Protein AF-0000000083254120 (afdb_homodimer)

Nearest PDB structures (foldseek):
  1g3j-assembly1_A  TM=3.833E-01  e=8.758E+00  Homo sapiens

InterPro domains:
  IPR032808 DoxX family [PF13564] (18-115)

Secondary structure (DSSP, 8-state):
--------HHHHHHHHHHHHHHHHHHHHHHHHHHH--HHHHHHHHHTT--TTHHHHHHHHHHHHHHHHHSGGGHHHHHHHHHHHHHHHHHHHHHTT--IIIIITHHHHHHHHHHHHHHHH-HHHHHHHS--/--------HHHHHHHHHHHHHHHHHHHHHHHHHHH--HHHHHHHHHTT--TTHHHHHHHHHHHHHHHHHSGGGHHHHHHHHHHHHHHHHHHHHHTT--IIIIITHHHHHHHHHHHHHHHH-HHHHHHHS--

pLDDT: mean 92.13, std 13.5, range [30.34, 98.88]

Sequence (262 aa):
MMADKRMSKGRRWTSYLLSGIVIIFMLFDGIAKLFKPESVVESTVSLGFEEHHLLVIAILGLVATLLYAFPRTAILGAILLTGYYGGVIATHVRLDNPLFSHTLFSVYLSLFVWGGLWLRDARIKRLFAAKMMADKRMSKGRRWTSYLLSGIVIIFMLFDGIAKLFKPESVVESTVSLGFEEHHLLVIAILGLVATLLYAFPRTAILGAILLTGYYGGVIATHVRLDNPLFSHTLFSVYLSLFVWGGLWLRDARIKRLFAAK

Structure (mmCIF, N/CA/C/O backbone):
data_AF-0000000083254120-model_v1
#
loop_
_entity.id
_entity.type
_entity.pdbx_description
1 polymer 'DoxX-like protein'
#
loop_
_atom_site.group_PDB
_atom_site.id
_atom_site.type_symbol
_atom_site.label_atom_id
_atom_site.label_alt_id
_atom_site.label_comp_id
_atom_site.label_asym_id
_atom_site.label_entity_id
_atom_site.label_seq_id
_atom_site.pdbx_PDB_ins_code
_atom_site.Cartn_x
_atom_site.Cartn_y
_atom_site.Cartn_z
_atom_site.occupancy
_atom_site.B_iso_or_equiv
_atom_site.auth_seq_id
_atom_site.auth_comp_id
_atom_site.auth_asym_id
_atom_site.auth_atom_id
_atom_site.pdbx_PDB_model_num
ATOM 1 N N . MET A 1 1 ? -16.969 36.062 15.742 1 30.34 1 MET A N 1
ATOM 2 C CA . MET A 1 1 ? -17.531 34.719 15.727 1 30.34 1 MET A CA 1
ATOM 3 C C . MET A 1 1 ? -16.844 33.844 14.68 1 30.34 1 MET A C 1
ATOM 5 O O . MET A 1 1 ? -17.031 34.062 13.477 1 30.34 1 MET A O 1
ATOM 9 N N . MET A 1 2 ? -15.523 33.656 14.672 1 32.97 2 MET A N 1
ATOM 10 C CA . MET A 1 2 ? -14.773 32.875 13.695 1 32.97 2 MET A CA 1
ATOM 11 C C . MET A 1 2 ? -15.523 31.609 13.336 1 32.97 2 MET A C 1
ATOM 13 O O . MET A 1 2 ? -15.789 30.781 14.203 1 32.97 2 MET A O 1
ATOM 17 N N . ALA A 1 3 ? -16.578 31.641 12.602 1 40 3 ALA A N 1
ATOM 18 C CA . ALA A 1 3 ? -17.562 30.625 12.266 1 40 3 ALA A CA 1
ATOM 19 C C . ALA A 1 3 ? -16.906 29.266 12.062 1 40 3 ALA A C 1
ATOM 21 O O . ALA A 1 3 ? -15.953 29.141 11.297 1 40 3 ALA A O 1
ATOM 22 N N . ASP A 1 4 ? -16.516 28.438 13.039 1 49.19 4 ASP A N 1
ATOM 23 C CA . ASP A 1 4 ? -16.062 27.062 13.07 1 49.19 4 ASP A CA 1
ATOM 24 C C . ASP A 1 4 ? -16.609 26.266 11.883 1 49.19 4 ASP A C 1
ATOM 26 O O . ASP A 1 4 ? -17.828 26.047 11.789 1 49.19 4 ASP A O 1
ATOM 30 N N . LYS A 1 5 ? -16.375 26.703 10.68 1 54.47 5 LYS A N 1
ATOM 31 C CA . LYS A 1 5 ? -16.969 26.281 9.406 1 54.47 5 LYS A CA 1
ATOM 32 C C . LYS A 1 5 ? -17.141 24.766 9.352 1 54.47 5 LYS A C 1
ATOM 34 O O . LYS A 1 5 ? -16.172 24.031 9.18 1 54.47 5 LYS A O 1
ATOM 39 N N . ARG A 1 6 ? -18.062 24.203 10.18 1 69.25 6 ARG A N 1
ATOM 40 C CA . ARG A 1 6 ? -18.578 22.844 10.352 1 69.25 6 ARG A CA 1
ATOM 41 C C . ARG A 1 6 ? -18.781 22.156 9.008 1 69.25 6 ARG A C 1
ATOM 43 O O . ARG A 1 6 ? -19.172 22.797 8.031 1 69.25 6 ARG A O 1
ATOM 50 N N . MET A 1 7 ? -18.094 21.094 8.875 1 77.38 7 MET A N 1
ATOM 51 C CA . MET A 1 7 ? -18.281 20.25 7.699 1 77.38 7 MET A CA 1
ATOM 52 C C . MET A 1 7 ? -19.766 20.203 7.316 1 77.38 7 MET A C 1
ATOM 54 O O . MET A 1 7 ? -20.625 20.047 8.18 1 77.38 7 MET A O 1
ATOM 58 N N . SER A 1 8 ? -20.141 20.625 6.066 1 85.88 8 SER A N 1
ATOM 59 C CA . SER A 1 8 ? -21.516 20.562 5.586 1 85.88 8 SER A CA 1
ATOM 60 C C . SER A 1 8 ? -22.094 19.156 5.766 1 85.88 8 SER A C 1
ATOM 62 O O . SER A 1 8 ? -21.359 18.188 5.863 1 85.88 8 SER A O 1
ATOM 64 N N . LYS A 1 9 ? -23.375 19.109 5.918 1 87.69 9 LYS A N 1
ATOM 65 C CA . LYS A 1 9 ? -24.078 17.844 6.078 1 87.69 9 LYS A CA 1
ATOM 66 C C . LYS A 1 9 ? -23.766 16.906 4.922 1 87.69 9 LYS A C 1
ATOM 68 O O . LYS A 1 9 ? -23.578 15.703 5.129 1 87.69 9 LYS A O 1
ATOM 73 N N . GLY A 1 10 ? -23.859 17.375 3.713 1 89.56 10 GLY A N 1
ATOM 74 C CA . GLY A 1 10 ? -23.547 16.562 2.541 1 89.56 10 GLY A CA 1
ATOM 75 C C . GLY A 1 10 ? -22.141 15.984 2.574 1 89.56 10 GLY A C 1
ATOM 76 O O . GLY A 1 10 ? -21.953 14.805 2.256 1 89.56 10 GLY A O 1
ATOM 77 N N . ARG A 1 11 ? -21.266 16.781 2.916 1 89.69 11 ARG A N 1
ATOM 78 C CA . ARG A 1 11 ? -19.875 16.328 3.01 1 89.69 11 ARG A CA 1
ATOM 79 C C . ARG A 1 11 ? -19.719 15.273 4.094 1 89.69 11 ARG A C 1
ATOM 81 O O . ARG A 1 11 ? -19 14.289 3.902 1 89.69 11 ARG A O 1
ATOM 88 N N . ARG A 1 12 ? -20.297 15.508 5.18 1 90.06 12 ARG A N 1
ATOM 89 C CA . ARG A 1 12 ? -20.234 14.555 6.277 1 90.06 12 ARG A CA 1
ATOM 90 C C . ARG A 1 12 ? -20.828 13.211 5.867 1 90.06 12 ARG A C 1
ATOM 92 O O . ARG A 1 12 ? -20.219 12.156 6.102 1 90.06 12 ARG A O 1
ATOM 99 N N . TRP A 1 13 ? -21.969 13.266 5.254 1 92.25 13 TRP A N 1
ATOM 100 C CA . TRP A 1 13 ? -22.641 12.047 4.809 1 92.25 13 TRP A CA 1
ATOM 101 C C . TRP A 1 13 ? -21.797 11.312 3.766 1 92.25 13 TRP A C 1
ATOM 103 O O . TRP A 1 13 ? -21.688 10.086 3.789 1 92.25 13 TRP A O 1
ATOM 113 N N . THR A 1 14 ? -21.25 12.031 2.879 1 92.88 14 THR A N 1
ATOM 114 C CA . THR A 1 14 ? -20.422 11.43 1.852 1 92.88 14 THR A CA 1
ATOM 115 C C . THR A 1 14 ? -19.188 10.773 2.477 1 92.88 14 THR A C 1
ATOM 117 O O . THR A 1 14 ? -18.797 9.672 2.082 1 92.88 14 THR A O 1
ATOM 120 N N . SER A 1 15 ? -18.609 11.484 3.41 1 92.31 15 SER A N 1
ATOM 121 C CA . SER A 1 15 ? -17.438 10.922 4.09 1 92.31 15 SER A CA 1
ATOM 122 C C . SER A 1 15 ? -17.781 9.609 4.785 1 92.31 15 SER A C 1
ATOM 124 O O . SER A 1 15 ? -17.062 8.617 4.652 1 92.31 15 SER A O 1
ATOM 126 N N . TYR A 1 16 ? -18.891 9.57 5.414 1 93 16 TYR A N 1
ATOM 127 C CA . TYR A 1 16 ? -19.328 8.383 6.137 1 93 16 TYR A CA 1
ATOM 128 C C . TYR A 1 16 ? -19.672 7.258 5.176 1 93 16 TYR A C 1
ATOM 130 O O . TYR A 1 16 ? -19.406 6.086 5.457 1 93 16 TYR A O 1
ATOM 138 N N . LEU A 1 17 ? -20.234 7.621 4.148 1 96.44 17 LEU A N 1
ATOM 139 C CA . LEU A 1 17 ? -20.594 6.613 3.158 1 96.44 17 LEU A CA 1
ATOM 140 C C . LEU A 1 17 ? -19.344 5.957 2.574 1 96.44 17 LEU A C 1
ATOM 142 O O . LEU A 1 17 ? -19.266 4.73 2.51 1 96.44 17 LEU A O 1
ATOM 146 N N . LEU A 1 18 ? -18.422 6.766 2.154 1 97.75 18 LEU A N 1
ATOM 147 C CA . LEU A 1 18 ? -17.188 6.238 1.57 1 97.75 18 LEU A CA 1
ATOM 148 C C . LEU A 1 18 ? -16.453 5.359 2.568 1 97.75 18 LEU A C 1
ATOM 150 O O . LEU A 1 18 ? -16.109 4.219 2.258 1 97.75 18 LEU A O 1
ATOM 154 N N . SER A 1 19 ? -16.297 5.848 3.756 1 97.62 19 SER A N 1
ATOM 155 C CA . SER A 1 19 ? -15.57 5.105 4.785 1 97.62 19 SER A CA 1
ATOM 156 C C . SER A 1 19 ? -16.344 3.873 5.23 1 97.62 19 SER A C 1
ATOM 158 O O . SER A 1 19 ? -15.758 2.818 5.48 1 97.62 19 SER A O 1
ATOM 160 N N . GLY A 1 20 ? -17.641 4.031 5.301 1 98 20 GLY A N 1
ATOM 161 C CA . GLY A 1 20 ? -18.484 2.92 5.711 1 98 20 GLY A CA 1
ATOM 162 C C . GLY A 1 20 ? -18.438 1.746 4.754 1 98 20 GLY A C 1
ATOM 163 O O . GLY A 1 20 ? -18.391 0.59 5.18 1 98 20 GLY A O 1
ATOM 164 N N . ILE A 1 21 ? -18.406 2.051 3.496 1 98.38 21 ILE A N 1
ATOM 165 C CA . ILE A 1 21 ? -18.344 1.011 2.475 1 98.38 21 ILE A CA 1
ATOM 166 C C . ILE A 1 21 ? -17.062 0.199 2.654 1 98.38 21 ILE A C 1
ATOM 168 O O . ILE A 1 21 ? -17.094 -1.033 2.678 1 98.38 21 ILE A O 1
ATOM 172 N N . VAL A 1 22 ? -15.977 0.912 2.844 1 98.69 22 VAL A N 1
ATOM 173 C CA . VAL A 1 22 ? -14.68 0.255 2.992 1 98.69 22 VAL A CA 1
ATOM 174 C C . VAL A 1 22 ? -14.672 -0.588 4.266 1 98.69 22 VAL A C 1
ATOM 176 O O . VAL A 1 22 ? -14.273 -1.755 4.242 1 98.69 22 VAL A O 1
ATOM 179 N N . ILE A 1 23 ? -15.117 -0.022 5.359 1 98.69 23 ILE A N 1
ATOM 180 C CA . ILE A 1 23 ? -15.078 -0.685 6.66 1 98.69 23 ILE A CA 1
ATOM 181 C C . ILE A 1 23 ? -15.945 -1.943 6.621 1 98.69 23 ILE A C 1
ATOM 183 O O . ILE A 1 23 ? -15.5 -3.02 7.035 1 98.69 23 ILE A O 1
ATOM 187 N N . ILE A 1 24 ? -17.125 -1.834 6.105 1 98.56 24 ILE A N 1
ATOM 188 C CA . ILE A 1 24 ? -18.047 -2.969 6.047 1 98.56 24 ILE A CA 1
ATOM 189 C C . ILE A 1 24 ? -17.469 -4.051 5.137 1 98.56 24 ILE A C 1
ATOM 191 O O . ILE A 1 24 ? -17.469 -5.23 5.492 1 98.56 24 ILE A O 1
ATOM 195 N N . PHE A 1 25 ? -17 -3.641 3.996 1 98.56 25 PHE A N 1
ATOM 196 C CA . PHE A 1 25 ? -16.406 -4.586 3.047 1 98.56 25 PHE A CA 1
ATOM 197 C C . PHE A 1 25 ? -15.242 -5.328 3.674 1 98.56 25 PHE A C 1
ATOM 199 O O . PHE A 1 25 ? -15.156 -6.555 3.58 1 98.56 25 PHE A O 1
ATOM 206 N N . MET A 1 26 ? -14.398 -4.594 4.32 1 98.81 26 MET A N 1
ATOM 207 C CA . MET A 1 26 ? -13.188 -5.191 4.879 1 98.81 26 MET A CA 1
ATOM 208 C C . MET A 1 26 ? -13.523 -6.086 6.066 1 98.81 26 MET A C 1
ATOM 210 O O . MET A 1 26 ? -12.875 -7.113 6.281 1 98.81 26 MET A O 1
ATOM 214 N N . LEU A 1 27 ? -14.469 -5.672 6.863 1 98.62 27 LEU A N 1
ATOM 215 C CA . LEU A 1 27 ? -14.891 -6.52 7.977 1 98.62 27 LEU A CA 1
ATOM 216 C C . LEU A 1 27 ? -15.477 -7.832 7.469 1 98.62 27 LEU A C 1
ATOM 218 O O . LEU A 1 27 ? -15.125 -8.906 7.961 1 98.62 27 LEU A O 1
ATOM 222 N N . PHE A 1 28 ? -16.297 -7.703 6.5 1 98.25 28 PHE A N 1
ATOM 223 C CA . PHE A 1 28 ? -16.906 -8.898 5.922 1 98.25 28 PHE A CA 1
ATOM 224 C C . PHE A 1 28 ? -15.836 -9.812 5.336 1 98.25 28 PHE A C 1
AT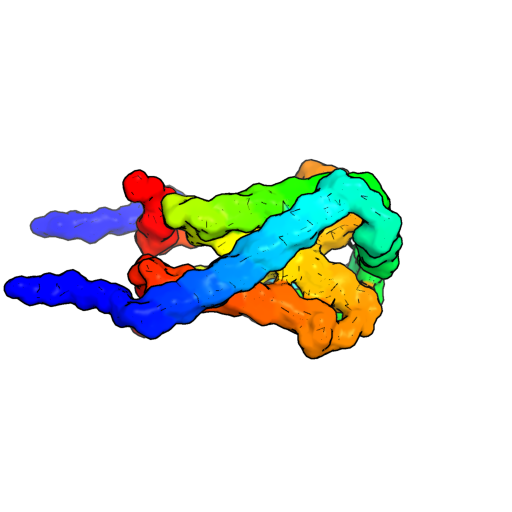OM 226 O O . PHE A 1 28 ? -15.82 -11.016 5.613 1 98.25 28 PHE A O 1
ATOM 233 N N . ASP A 1 29 ? -14.992 -9.297 4.547 1 97.94 29 ASP A N 1
ATOM 234 C CA . ASP A 1 29 ? -13.93 -10.07 3.906 1 97.94 29 ASP A CA 1
ATOM 235 C C . ASP A 1 29 ? -13.023 -10.727 4.945 1 97.94 29 ASP A C 1
ATOM 237 O O . ASP A 1 29 ? -12.719 -11.914 4.848 1 97.94 29 ASP A O 1
ATOM 241 N N . GLY A 1 30 ? -12.641 -9.922 5.965 1 98.5 30 GLY A N 1
ATOM 242 C CA . GLY A 1 30 ? -11.758 -10.43 7.004 1 98.5 30 GLY A CA 1
ATOM 243 C C . GLY A 1 30 ? -12.398 -11.516 7.844 1 98.5 30 GLY A C 1
ATOM 244 O O . GLY A 1 30 ? -11.766 -12.531 8.148 1 98.5 30 GLY A O 1
ATOM 245 N N . ILE A 1 31 ? -13.586 -11.336 8.219 1 98.31 31 ILE A N 1
ATOM 246 C CA . ILE A 1 31 ? -14.305 -12.312 9.039 1 98.31 31 ILE A CA 1
ATOM 247 C C . ILE A 1 31 ? -14.516 -13.594 8.242 1 98.31 31 ILE A C 1
ATOM 249 O O . ILE A 1 31 ? -14.352 -14.695 8.781 1 98.31 31 ILE A O 1
ATOM 253 N N . ALA A 1 32 ? -14.891 -13.469 7.004 1 98.44 32 ALA A N 1
ATOM 254 C CA . ALA A 1 32 ? -15.055 -14.648 6.156 1 98.44 32 ALA A CA 1
ATOM 255 C C . ALA A 1 32 ? -13.758 -15.453 6.074 1 98.44 32 ALA A C 1
ATOM 257 O O . ALA A 1 32 ? -13.781 -16.688 6.086 1 98.44 32 ALA A O 1
ATOM 258 N N . LYS A 1 33 ? -12.664 -14.766 5.98 1 98.56 33 LYS A N 1
ATOM 259 C CA . LYS A 1 33 ? -11.383 -15.461 5.887 1 98.56 33 LYS A CA 1
ATOM 260 C C . LYS A 1 33 ? -11.031 -16.141 7.203 1 98.56 33 LYS A C 1
ATOM 262 O O . LYS A 1 33 ? -10.367 -17.188 7.211 1 98.56 33 LYS A O 1
ATOM 267 N N . LEU A 1 34 ? -11.492 -15.594 8.32 1 98 34 LEU A N 1
ATOM 268 C CA . LEU A 1 34 ? -11.281 -16.234 9.609 1 98 34 LEU A CA 1
ATOM 269 C C . LEU A 1 34 ? -12.094 -17.516 9.727 1 98 34 LEU A C 1
ATOM 271 O O . LEU A 1 34 ? -11.609 -18.516 10.266 1 98 34 LEU A O 1
ATOM 275 N N . PHE A 1 35 ? -13.273 -17.531 9.219 1 97.62 35 PHE A N 1
ATOM 276 C CA . PHE A 1 35 ? -14.164 -18.688 9.305 1 97.62 35 PHE A CA 1
ATOM 277 C C . PHE A 1 35 ? -13.844 -19.703 8.219 1 97.62 35 PHE A C 1
ATOM 279 O O . PHE A 1 35 ? -14.203 -20.875 8.336 1 97.62 35 PHE A O 1
ATOM 286 N N . LYS A 1 36 ? -13.32 -19.297 7.141 1 98.06 36 LYS A N 1
ATOM 287 C CA . LYS A 1 36 ? -12.766 -20.109 6.066 1 98.06 36 LYS A CA 1
ATOM 288 C C . LYS A 1 36 ? -13.852 -20.984 5.43 1 98.06 36 LYS A C 1
ATOM 290 O O . LYS A 1 36 ? -13.664 -22.188 5.266 1 98.06 36 LYS A O 1
ATOM 295 N N . PRO A 1 37 ? -15.047 -20.438 5.121 1 97.94 37 PRO A N 1
ATOM 296 C CA . PRO A 1 37 ? -15.945 -21.266 4.312 1 97.94 37 PRO A CA 1
ATOM 297 C C . PRO A 1 37 ? -15.305 -21.734 3.01 1 97.94 37 PRO A C 1
ATOM 299 O O . PRO A 1 37 ? -14.359 -21.109 2.52 1 97.94 37 PRO A O 1
ATOM 302 N N . GLU A 1 38 ? -15.727 -22.812 2.439 1 98 38 GLU A N 1
ATOM 303 C CA . GLU A 1 38 ? -15.125 -23.453 1.276 1 98 38 GLU A CA 1
ATOM 304 C C . GLU A 1 38 ? -14.953 -22.469 0.124 1 98 38 GLU A C 1
ATOM 306 O O . GLU A 1 38 ? -13.922 -22.469 -0.548 1 98 38 GLU A O 1
ATOM 311 N N . SER A 1 39 ? -15.969 -21.688 -0.082 1 98.12 39 SER A N 1
ATOM 312 C CA . SER A 1 39 ? -15.922 -20.734 -1.186 1 98.12 39 SER A CA 1
ATOM 313 C C . SER A 1 39 ? -14.766 -19.766 -1.017 1 98.12 39 SER A C 1
ATOM 315 O O . SER A 1 39 ? -14.094 -19.406 -1.988 1 98.12 39 SER A O 1
ATOM 317 N N . VAL A 1 40 ? -14.477 -19.281 0.115 1 98.19 40 VAL A N 1
ATOM 318 C CA . VAL A 1 40 ? -13.414 -18.344 0.403 1 98.19 40 VAL A CA 1
ATOM 319 C C . VAL A 1 40 ? -12.055 -19.031 0.277 1 98.19 40 VAL A C 1
ATOM 321 O O . VAL A 1 40 ? -11.117 -18.453 -0.283 1 98.19 40 VAL A O 1
ATOM 324 N N . VAL A 1 41 ? -11.984 -20.188 0.844 1 98.38 41 VAL A N 1
ATOM 325 C CA . VAL A 1 41 ? -10.75 -20.953 0.727 1 98.38 41 VAL A CA 1
ATOM 326 C C . VAL A 1 41 ? -10.422 -21.188 -0.747 1 98.38 41 VAL A C 1
ATOM 328 O O . VAL A 1 41 ? -9.305 -20.938 -1.19 1 98.38 41 VAL A O 1
ATOM 331 N N . GLU A 1 42 ? -11.422 -21.625 -1.504 1 98.25 42 GLU A N 1
ATOM 332 C CA . GLU A 1 42 ? -11.219 -21.891 -2.924 1 98.25 42 GLU A CA 1
ATOM 333 C C . GLU A 1 42 ? -10.805 -20.625 -3.674 1 98.25 42 GLU A C 1
ATOM 335 O O . GLU A 1 42 ? -9.93 -20.672 -4.539 1 98.25 42 GLU A O 1
ATOM 340 N N . SER A 1 43 ? -11.477 -19.531 -3.389 1 97.19 43 SER A N 1
ATOM 341 C CA . SER A 1 43 ? -11.125 -18.266 -4.027 1 97.19 43 SER A CA 1
ATOM 342 C C . SER A 1 43 ? -9.695 -17.844 -3.691 1 97.19 43 SER A C 1
ATOM 344 O O . SER A 1 43 ? -8.953 -17.406 -4.566 1 97.19 43 SER A O 1
ATOM 346 N N . THR A 1 44 ? -9.297 -18.016 -2.465 1 98 44 THR A N 1
ATOM 347 C CA . THR A 1 44 ? -7.957 -17.656 -2.023 1 98 44 THR A CA 1
ATOM 348 C C . THR A 1 44 ? -6.914 -18.547 -2.691 1 98 44 THR A C 1
ATOM 350 O O . THR A 1 44 ? -5.879 -18.062 -3.156 1 98 44 THR A O 1
ATOM 353 N N . VAL A 1 45 ? -7.18 -19.812 -2.797 1 98.12 45 VAL A N 1
ATOM 354 C CA . VAL A 1 45 ? -6.266 -20.766 -3.418 1 98.12 45 VAL A CA 1
ATOM 355 C C . VAL A 1 45 ? -6.16 -20.484 -4.914 1 98.12 45 VAL A C 1
ATOM 357 O O . VAL A 1 45 ? -5.078 -20.578 -5.496 1 98.12 45 VAL A O 1
ATOM 360 N N . SER A 1 46 ? -7.254 -20.062 -5.496 1 98 46 SER A N 1
ATOM 361 C CA . SER A 1 46 ? -7.246 -19.734 -6.918 1 98 46 SER A CA 1
ATOM 362 C C . SER A 1 46 ? -6.383 -18.516 -7.203 1 98 46 SER A C 1
ATOM 364 O O . SER A 1 46 ? -5.934 -18.312 -8.328 1 98 46 SER A O 1
ATOM 366 N N . LEU A 1 47 ? -6.148 -17.75 -6.16 1 97.81 47 LEU A N 1
ATOM 367 C CA . LEU A 1 47 ? -5.312 -16.562 -6.301 1 97.81 47 LEU A CA 1
ATOM 368 C C . LEU A 1 47 ? -3.842 -16.906 -6.082 1 97.81 47 LEU A C 1
ATOM 370 O O . LEU A 1 47 ? -2.975 -16.047 -6.191 1 97.81 47 LEU A O 1
ATOM 374 N N . GLY A 1 48 ? -3.611 -18.094 -5.789 1 97.81 48 GLY A N 1
ATOM 375 C CA . GLY A 1 48 ? -2.232 -18.547 -5.68 1 97.81 48 GLY A CA 1
ATOM 376 C C . GLY A 1 48 ? -1.753 -18.656 -4.246 1 97.81 48 GLY A C 1
ATOM 377 O O . GLY A 1 48 ? -0.606 -19.047 -3.998 1 97.81 48 GLY A O 1
ATOM 378 N N . PHE A 1 49 ? -2.613 -18.375 -3.355 1 98.62 49 PHE A N 1
ATOM 379 C CA . PHE A 1 49 ? -2.289 -18.531 -1.942 1 98.62 49 PHE A CA 1
ATOM 380 C C . PHE A 1 49 ? -2.689 -19.906 -1.44 1 98.62 49 PHE A C 1
ATOM 382 O O . PHE A 1 49 ? -3.367 -20.656 -2.145 1 98.62 49 PHE A O 1
ATOM 389 N N . GLU A 1 50 ? -2.143 -20.219 -0.296 1 98.44 50 GLU A N 1
ATOM 390 C CA . GLU A 1 50 ? -2.547 -21.438 0.378 1 98.44 50 GLU A CA 1
ATOM 391 C C . GLU A 1 50 ? -3.512 -21.156 1.525 1 98.44 50 GLU A C 1
ATOM 393 O O . GLU A 1 50 ? -3.635 -20 1.965 1 98.44 50 GLU A O 1
ATOM 398 N N . GLU A 1 51 ? -4.137 -22.172 1.954 1 98.12 51 GLU A N 1
ATOM 399 C CA . GLU A 1 51 ? -5.16 -22 2.982 1 98.12 51 GLU A CA 1
ATOM 400 C C . GLU A 1 51 ? -4.574 -21.391 4.25 1 98.12 51 GLU A C 1
ATOM 402 O O . GLU A 1 51 ? -5.227 -20.578 4.906 1 98.12 51 GLU A O 1
ATOM 407 N N . HIS A 1 52 ? -3.383 -21.75 4.547 1 97.81 52 HIS A N 1
ATOM 408 C CA . HIS A 1 52 ? -2.807 -21.281 5.805 1 97.81 52 HIS A CA 1
ATOM 409 C C . HIS A 1 52 ? -2.473 -19.797 5.734 1 97.81 52 HIS A C 1
ATOM 411 O O . HIS A 1 52 ? -2.188 -19.172 6.758 1 97.81 52 HIS A O 1
ATOM 417 N N . HIS A 1 53 ? -2.523 -19.219 4.578 1 98.62 53 HIS A N 1
ATOM 418 C CA . HIS A 1 53 ? -2.285 -17.781 4.438 1 98.62 53 HIS A CA 1
ATOM 419 C C . HIS A 1 53 ? -3.518 -16.969 4.836 1 98.62 53 HIS A C 1
ATOM 421 O O . HIS A 1 53 ? -3.426 -15.766 5.078 1 98.62 53 HIS A O 1
ATOM 427 N N . LEU A 1 54 ? -4.672 -17.594 4.902 1 98.69 54 LEU A N 1
ATOM 428 C CA . LEU A 1 54 ? -5.926 -16.891 5.152 1 98.69 54 LEU A CA 1
ATOM 429 C C . LEU A 1 54 ? -5.875 -16.156 6.484 1 98.69 54 LEU A C 1
ATOM 431 O O . LEU A 1 54 ? -6.336 -15.016 6.586 1 98.69 54 LEU A O 1
ATOM 435 N N . LEU A 1 55 ? -5.293 -16.766 7.426 1 98.19 55 LEU A N 1
ATOM 436 C CA . LEU A 1 55 ? -5.27 -16.156 8.75 1 98.19 5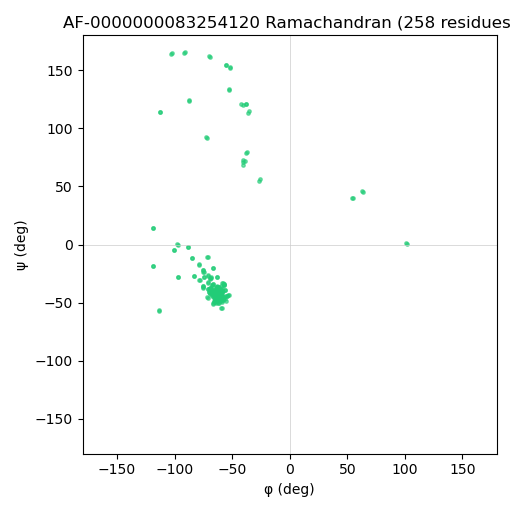5 LEU A CA 1
ATOM 437 C C . LEU A 1 55 ? -4.445 -14.875 8.742 1 98.19 55 LEU A C 1
ATOM 439 O O . LEU A 1 55 ? -4.883 -13.852 9.258 1 98.19 55 LEU A O 1
ATOM 443 N N . VAL A 1 56 ? -3.254 -14.945 8.203 1 98.12 56 VAL A N 1
ATOM 444 C CA . VAL A 1 56 ? -2.385 -13.773 8.188 1 98.12 56 VAL A CA 1
ATOM 445 C C . VAL A 1 56 ? -3.031 -12.664 7.363 1 98.12 56 VAL A C 1
ATOM 447 O O . VAL A 1 56 ? -2.977 -11.492 7.738 1 98.12 56 VAL A O 1
ATOM 450 N N . ILE A 1 57 ? -3.641 -12.992 6.227 1 98.62 57 ILE A N 1
ATOM 451 C CA . ILE A 1 57 ? -4.312 -12.023 5.367 1 98.62 57 ILE A CA 1
ATOM 452 C C . ILE A 1 57 ? -5.477 -11.391 6.117 1 98.62 57 ILE A C 1
ATOM 454 O O . ILE A 1 57 ? -5.637 -10.164 6.102 1 98.62 57 ILE A O 1
ATOM 458 N N . ALA A 1 58 ? -6.258 -12.242 6.793 1 98.81 58 ALA A N 1
ATOM 459 C CA . ALA A 1 58 ? -7.414 -11.766 7.543 1 98.81 58 ALA A CA 1
ATOM 460 C C . ALA A 1 58 ? -6.984 -10.828 8.672 1 98.81 58 ALA A C 1
ATOM 462 O O . ALA A 1 58 ? -7.578 -9.766 8.867 1 98.81 58 ALA A O 1
ATOM 463 N N . ILE A 1 59 ? -5.984 -11.148 9.398 1 98.62 59 ILE A N 1
ATOM 464 C CA . ILE A 1 59 ? -5.52 -10.352 10.539 1 98.62 59 ILE A CA 1
ATOM 465 C C . ILE A 1 59 ? -5.008 -9 10.047 1 98.62 59 ILE A C 1
ATOM 467 O O . ILE A 1 59 ? -5.371 -7.957 10.594 1 98.62 59 ILE A O 1
ATOM 471 N N . LEU A 1 60 ? -4.195 -9.008 9.055 1 98.62 60 LEU A N 1
ATOM 472 C CA . LEU A 1 60 ? -3.641 -7.77 8.523 1 98.62 60 LEU A CA 1
ATOM 473 C C . LEU A 1 60 ? -4.75 -6.844 8.031 1 98.62 60 LEU A C 1
ATOM 475 O O . LEU A 1 60 ? -4.734 -5.645 8.32 1 98.62 60 LEU A O 1
ATOM 479 N N . GLY A 1 61 ? -5.695 -7.426 7.32 1 98.75 61 GLY A N 1
ATOM 480 C CA . GLY A 1 61 ? -6.812 -6.637 6.824 1 98.75 61 GLY A CA 1
ATOM 481 C C . GLY A 1 61 ? -7.684 -6.078 7.934 1 98.75 61 GLY A C 1
ATOM 482 O O . GLY A 1 61 ? -8.055 -4.902 7.906 1 98.75 61 GLY A O 1
ATOM 483 N N . LEU A 1 62 ? -7.988 -6.883 8.891 1 98.81 62 LEU A N 1
ATOM 484 C CA . LEU A 1 62 ? -8.883 -6.484 9.977 1 98.81 62 LEU A CA 1
ATOM 485 C C . LEU A 1 62 ? -8.219 -5.453 10.883 1 98.81 62 LEU A C 1
ATOM 487 O O . LEU A 1 62 ? -8.859 -4.496 11.32 1 98.81 62 LEU A O 1
ATOM 491 N N . VAL A 1 63 ? -6.957 -5.648 11.172 1 98.75 63 VAL A N 1
ATOM 492 C CA . VAL A 1 63 ? -6.234 -4.688 11.992 1 98.75 63 VAL A CA 1
ATOM 493 C C . VAL A 1 63 ? -6.207 -3.328 11.297 1 98.75 63 VAL A C 1
ATOM 495 O O . VAL A 1 63 ? -6.516 -2.303 11.906 1 98.75 63 VAL A O 1
ATOM 498 N N . ALA A 1 64 ? -5.852 -3.283 10.023 1 98.81 64 ALA A N 1
ATOM 499 C CA . ALA A 1 64 ? -5.828 -2.039 9.258 1 98.81 64 ALA A CA 1
ATOM 500 C C . ALA A 1 64 ? -7.207 -1.382 9.234 1 98.81 64 ALA A C 1
ATOM 502 O O . ALA A 1 64 ? -7.32 -0.162 9.367 1 98.81 64 ALA A O 1
ATOM 503 N N . THR A 1 65 ? -8.211 -2.221 9.078 1 98.88 65 THR A N 1
ATOM 504 C CA . THR A 1 65 ? -9.586 -1.731 9.016 1 98.88 65 THR A CA 1
ATOM 505 C C . THR A 1 65 ? -10.008 -1.113 10.344 1 98.88 65 THR A C 1
ATOM 507 O O . THR A 1 65 ? -10.617 -0.042 10.375 1 98.88 65 THR A O 1
ATOM 510 N N . LEU A 1 66 ? -9.672 -1.734 11.43 1 98.69 66 LEU A N 1
ATOM 511 C CA . LEU A 1 66 ? -10.031 -1.232 12.75 1 98.69 66 LEU A CA 1
ATOM 512 C C . LEU A 1 66 ? -9.297 0.071 13.055 1 98.69 66 LEU A C 1
ATOM 514 O O . LEU A 1 66 ? -9.883 0.997 13.617 1 98.69 66 LEU A O 1
ATOM 518 N N . LEU A 1 67 ? -8.055 0.143 12.719 1 98.12 67 LEU A N 1
ATOM 519 C CA . LEU A 1 67 ? -7.316 1.391 12.883 1 98.12 67 LEU A CA 1
ATOM 520 C C . LEU A 1 67 ? -7.945 2.51 12.062 1 98.12 67 LEU A C 1
ATOM 522 O O . LEU A 1 67 ? -8.031 3.65 12.523 1 98.12 67 LEU A O 1
ATOM 526 N N . TYR A 1 68 ? -8.383 2.166 10.859 1 98.12 68 TYR A N 1
ATOM 527 C CA . TYR A 1 68 ? -9.016 3.146 9.984 1 98.12 68 TYR A CA 1
ATOM 528 C C . TYR A 1 68 ? -10.344 3.619 10.562 1 98.12 68 TYR A C 1
ATOM 530 O O . TYR A 1 68 ? -10.711 4.789 10.422 1 98.12 68 TYR A O 1
ATOM 538 N N . ALA A 1 69 ? -11.016 2.719 11.219 1 97.62 69 ALA A N 1
ATOM 539 C CA . ALA A 1 69 ? -12.344 3.006 11.758 1 97.62 69 ALA A CA 1
ATOM 540 C C . ALA A 1 69 ? -12.25 3.9 12.992 1 97.62 69 ALA A C 1
ATOM 542 O O . ALA A 1 69 ? -13.203 4.613 13.32 1 97.62 69 ALA A O 1
ATOM 543 N N . PHE A 1 70 ? -11.148 3.807 13.688 1 95.56 70 PHE A N 1
ATOM 544 C CA . PHE A 1 70 ? -10.961 4.621 14.883 1 95.56 70 PHE A CA 1
ATOM 545 C C . PHE A 1 70 ? -10.359 5.973 14.523 1 95.56 70 PHE A C 1
ATOM 547 O O . PHE A 1 70 ? -9.258 6.039 13.969 1 95.56 70 PHE A O 1
ATOM 554 N N . PRO A 1 71 ? -11.078 7.117 14.93 1 90.81 71 PRO A N 1
ATOM 555 C CA . PRO A 1 71 ? -10.703 8.453 14.477 1 90.81 71 PRO A CA 1
ATOM 556 C C . PRO A 1 71 ? -9.273 8.828 14.844 1 90.81 71 PRO A C 1
ATOM 558 O O . PRO A 1 71 ? -8.578 9.484 14.062 1 90.81 71 PRO A O 1
ATOM 561 N N . ARG A 1 72 ? -8.797 8.352 15.953 1 90.5 72 ARG A N 1
ATOM 562 C CA . ARG A 1 72 ? -7.477 8.758 16.422 1 90.5 72 ARG A CA 1
ATOM 563 C C . ARG A 1 72 ? -6.379 8.07 15.609 1 90.5 72 ARG A C 1
ATOM 565 O O . ARG A 1 72 ? -5.258 8.578 15.516 1 90.5 72 ARG A O 1
ATOM 572 N N . THR A 1 73 ? -6.691 6.906 14.984 1 94.56 73 THR A N 1
ATOM 573 C CA . THR A 1 73 ? -5.68 6.133 14.281 1 94.56 73 THR A CA 1
ATOM 574 C C . THR A 1 73 ? -6.031 6.004 12.797 1 94.56 73 THR A C 1
ATOM 576 O O . THR A 1 73 ? -5.426 5.207 12.078 1 94.56 73 THR A O 1
ATOM 579 N N . ALA A 1 74 ? -6.934 6.777 12.352 1 95.06 74 ALA A N 1
ATOM 580 C CA . ALA A 1 74 ? -7.52 6.598 11.031 1 95.06 74 ALA A CA 1
ATOM 581 C C . ALA A 1 74 ? -6.473 6.777 9.938 1 95.06 74 ALA A C 1
ATOM 583 O O . ALA A 1 74 ? -6.48 6.059 8.93 1 95.06 74 ALA A O 1
ATOM 584 N N . ILE A 1 75 ? -5.602 7.727 10.117 1 93.94 75 ILE A N 1
ATOM 585 C CA . ILE A 1 75 ? -4.586 7.984 9.102 1 93.94 75 ILE A CA 1
ATOM 586 C C . ILE A 1 75 ? -3.641 6.789 9 1 93.94 75 ILE A C 1
ATOM 588 O O . ILE A 1 75 ? -3.297 6.348 7.902 1 93.94 75 ILE A O 1
ATOM 592 N N . LEU A 1 76 ? -3.266 6.262 10.117 1 94.88 76 LEU A N 1
ATOM 593 C CA . LEU A 1 76 ? -2.443 5.059 10.125 1 94.88 76 LEU A CA 1
ATOM 594 C C . LEU A 1 76 ? -3.176 3.896 9.461 1 94.88 76 LEU A C 1
ATOM 596 O O . LEU A 1 76 ? -2.584 3.15 8.672 1 94.88 76 LEU A O 1
ATOM 600 N N . GLY A 1 77 ? -4.438 3.74 9.805 1 97.75 77 GLY A N 1
ATOM 601 C CA . GLY A 1 77 ? -5.258 2.727 9.164 1 97.75 77 GLY A CA 1
ATOM 602 C C . GLY A 1 77 ? -5.312 2.875 7.652 1 97.75 77 GLY A C 1
ATOM 603 O O . GLY A 1 77 ? -5.234 1.886 6.922 1 97.75 77 GLY A O 1
ATOM 604 N N . ALA A 1 78 ? -5.387 4.109 7.188 1 97.69 78 ALA A N 1
ATOM 605 C CA . ALA A 1 78 ? -5.441 4.383 5.754 1 97.69 78 ALA A CA 1
ATOM 606 C C . ALA A 1 78 ? -4.137 3.982 5.074 1 97.69 78 ALA A C 1
ATOM 608 O O . ALA A 1 78 ? -4.148 3.404 3.982 1 97.69 78 ALA A O 1
ATOM 609 N N . ILE A 1 79 ? -3.062 4.23 5.68 1 97.44 79 ILE A N 1
ATOM 610 C CA . ILE A 1 79 ? -1.749 3.875 5.156 1 97.44 79 ILE A CA 1
ATOM 611 C C . ILE A 1 79 ? -1.616 2.355 5.082 1 97.44 79 ILE A C 1
ATOM 613 O O . ILE A 1 79 ? -1.201 1.812 4.055 1 97.44 79 ILE A O 1
ATOM 617 N N . LEU A 1 80 ? -2.029 1.7 6.141 1 98.56 80 LEU A N 1
ATOM 618 C CA . LEU A 1 80 ? -1.928 0.245 6.176 1 98.56 80 LEU A CA 1
ATOM 619 C C . LEU A 1 80 ? -2.875 -0.391 5.164 1 98.56 80 LEU A C 1
ATOM 621 O O . LEU A 1 80 ? -2.527 -1.385 4.52 1 98.56 80 LEU A O 1
ATOM 625 N N . LEU A 1 81 ? -4.055 0.165 5.043 1 98.88 81 LEU A N 1
ATOM 626 C CA . LEU A 1 81 ? -4.988 -0.338 4.043 1 98.88 81 LEU A CA 1
ATOM 627 C C . LEU A 1 81 ? -4.438 -0.139 2.635 1 98.88 81 LEU A C 1
ATOM 629 O O . LEU A 1 81 ? -4.672 -0.964 1.749 1 98.88 81 LEU A O 1
ATOM 633 N N . THR A 1 82 ? -3.75 0.956 2.418 1 98.75 82 THR A N 1
ATOM 634 C CA . THR A 1 82 ? -3.09 1.156 1.133 1 98.75 82 THR A CA 1
ATOM 635 C C . THR A 1 82 ? -2.102 0.027 0.85 1 98.75 82 THR A C 1
ATOM 637 O O . THR A 1 82 ? -2.08 -0.523 -0.252 1 98.75 82 THR A O 1
ATOM 640 N N . GLY A 1 83 ? -1.319 -0.294 1.839 1 98.75 83 GLY A N 1
ATOM 641 C CA . GLY A 1 83 ? -0.426 -1.435 1.708 1 98.75 83 GLY A CA 1
ATOM 642 C C . GLY A 1 83 ? -1.155 -2.736 1.434 1 98.75 83 GLY A C 1
ATOM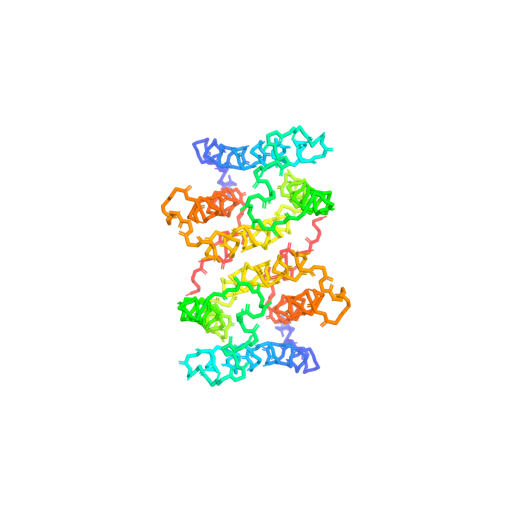 643 O O . GLY A 1 83 ? -0.752 -3.508 0.561 1 98.75 83 GLY A O 1
ATOM 644 N N . TYR A 1 84 ? -2.238 -2.957 2.195 1 98.88 84 TYR A N 1
ATOM 645 C CA . TYR A 1 84 ? -3.039 -4.164 2.023 1 98.88 84 TYR A CA 1
ATOM 646 C C . TYR A 1 84 ? -3.57 -4.27 0.599 1 98.88 84 TYR A C 1
ATOM 648 O O . TYR A 1 84 ? -3.463 -5.324 -0.034 1 98.88 84 TYR A O 1
ATOM 656 N N . TYR A 1 85 ? -4.086 -3.193 0.117 1 98.81 85 TYR A N 1
ATOM 657 C CA . TYR A 1 85 ? -4.676 -3.184 -1.218 1 98.81 85 TYR A CA 1
ATOM 658 C C . TYR A 1 85 ? -3.598 -3.303 -2.289 1 98.81 85 TYR A C 1
ATOM 660 O O . TYR A 1 85 ? -3.85 -3.834 -3.373 1 98.81 85 TYR A O 1
ATOM 668 N N . GLY A 1 86 ? -2.381 -2.852 -1.975 1 98.56 86 GLY A N 1
ATOM 669 C CA . GLY A 1 86 ? -1.268 -3.113 -2.873 1 98.56 86 GLY A CA 1
ATOM 670 C C . GLY A 1 86 ? -1.01 -4.59 -3.09 1 98.56 86 GLY A C 1
ATOM 671 O O . GLY A 1 86 ? -0.665 -5.012 -4.195 1 98.56 86 GLY A O 1
ATOM 672 N N . GLY A 1 87 ? -1.111 -5.32 -2.023 1 98.62 87 GLY A N 1
ATOM 673 C CA . GLY A 1 87 ? -0.994 -6.766 -2.129 1 98.62 87 GLY A CA 1
ATOM 674 C C . GLY A 1 87 ? -2.062 -7.387 -3.008 1 98.62 87 GLY A C 1
ATOM 675 O O . GLY A 1 87 ? -1.772 -8.273 -3.814 1 98.62 87 GLY A O 1
ATOM 676 N N . VAL A 1 88 ? -3.289 -6.906 -2.818 1 98.44 88 VAL A N 1
ATOM 677 C CA . VAL A 1 88 ? -4.406 -7.402 -3.617 1 98.44 88 VAL A CA 1
ATOM 678 C C . VAL A 1 88 ? -4.164 -7.086 -5.09 1 98.44 88 VAL A C 1
ATOM 680 O O . VAL A 1 88 ? -4.348 -7.949 -5.953 1 98.44 88 VAL A O 1
ATOM 683 N N . ILE A 1 89 ? -3.727 -5.891 -5.387 1 98.56 89 ILE A N 1
ATOM 684 C CA . ILE A 1 89 ? -3.465 -5.461 -6.758 1 98.56 89 ILE A CA 1
ATOM 685 C C . ILE A 1 89 ? -2.371 -6.332 -7.371 1 98.56 89 ILE A C 1
ATOM 687 O O . ILE A 1 89 ? -2.508 -6.809 -8.5 1 98.56 89 ILE A O 1
ATOM 691 N N . ALA A 1 90 ? -1.296 -6.559 -6.652 1 98.5 90 ALA A N 1
ATOM 692 C CA . ALA A 1 90 ? -0.193 -7.379 -7.145 1 98.5 90 ALA A CA 1
ATOM 693 C C . ALA A 1 90 ? -0.665 -8.797 -7.465 1 98.5 90 ALA A C 1
ATOM 695 O O . ALA A 1 90 ? -0.212 -9.398 -8.445 1 98.5 90 ALA A O 1
ATOM 696 N N . THR A 1 91 ? -1.523 -9.312 -6.652 1 98.5 91 THR A N 1
ATOM 697 C CA . THR A 1 91 ? -2.064 -10.648 -6.852 1 98.5 91 THR A CA 1
ATOM 698 C C . THR A 1 91 ? -2.82 -10.734 -8.18 1 98.5 91 THR A C 1
ATOM 700 O O . THR A 1 91 ? -2.615 -11.672 -8.953 1 98.5 91 THR A O 1
ATOM 703 N N . HIS A 1 92 ? -3.625 -9.734 -8.477 1 98.44 92 HIS A N 1
ATOM 704 C CA . HIS A 1 92 ? -4.41 -9.75 -9.703 1 98.44 92 HIS A CA 1
ATOM 705 C C . HIS A 1 92 ? -3.537 -9.453 -10.914 1 98.44 92 HIS A C 1
ATOM 707 O O . HIS A 1 92 ? -3.775 -9.992 -12 1 98.44 92 HIS A O 1
ATOM 713 N N . VAL A 1 93 ? -2.559 -8.586 -10.742 1 98.25 93 VAL A N 1
ATOM 714 C CA . VAL A 1 93 ? -1.624 -8.305 -11.828 1 98.25 93 VAL A CA 1
ATOM 715 C C . VAL A 1 93 ? -0.868 -9.586 -12.195 1 98.25 93 VAL A C 1
ATOM 717 O O . VAL A 1 93 ? -0.729 -9.914 -13.375 1 98.25 93 VAL A O 1
ATOM 720 N N . ARG A 1 94 ? -0.43 -10.258 -11.164 1 98.31 94 ARG A N 1
ATOM 721 C CA . ARG A 1 94 ? 0.331 -11.492 -11.367 1 98.31 94 ARG A CA 1
ATOM 722 C C . ARG A 1 94 ? -0.465 -12.492 -12.195 1 98.31 94 ARG A C 1
ATOM 724 O O . ARG A 1 94 ? 0.106 -13.234 -13 1 98.31 94 ARG A O 1
ATOM 731 N N . LEU A 1 95 ? -1.759 -12.516 -12.039 1 98.12 95 LEU A N 1
ATOM 732 C CA . LEU A 1 95 ? -2.619 -13.523 -12.656 1 98.12 95 LEU A CA 1
ATOM 733 C C . LEU A 1 95 ? -3.248 -12.984 -13.938 1 98.12 95 LEU A C 1
ATOM 735 O O . LEU A 1 95 ? -4.031 -13.68 -14.586 1 98.12 95 LEU A O 1
ATOM 739 N N . ASP A 1 96 ? -2.941 -11.742 -14.305 1 98.06 96 ASP A N 1
ATOM 740 C CA . ASP A 1 96 ? -3.52 -11.086 -15.477 1 98.06 96 ASP A CA 1
ATOM 741 C C . ASP A 1 96 ? -5.043 -11.117 -15.422 1 98.06 96 ASP A C 1
ATOM 743 O O . ASP A 1 96 ? -5.699 -11.359 -16.438 1 98.06 96 ASP A O 1
ATOM 747 N N . ASN A 1 97 ? -5.543 -10.898 -14.219 1 97.44 97 ASN A N 1
ATOM 748 C CA . ASN A 1 97 ? -6.992 -10.812 -14.078 1 97.44 97 ASN A CA 1
ATOM 749 C C . ASN A 1 97 ? -7.547 -9.547 -14.734 1 97.44 97 ASN A C 1
ATOM 751 O O . ASN A 1 97 ? -6.801 -8.609 -15.008 1 97.44 97 ASN A O 1
ATOM 755 N N . PRO A 1 98 ? -8.891 -9.547 -15.016 1 96.25 98 PRO A N 1
ATOM 756 C CA . PRO A 1 98 ? -9.469 -8.367 -15.664 1 96.25 98 PRO A CA 1
ATOM 757 C C . PRO A 1 98 ? -9.148 -7.074 -14.914 1 96.25 98 PRO A C 1
ATOM 759 O O . PRO A 1 98 ? -9.305 -7.008 -13.688 1 96.25 98 PRO A O 1
ATOM 762 N N . LEU A 1 99 ? -8.75 -6.109 -15.625 1 94.44 99 LEU A N 1
ATOM 763 C CA . LEU A 1 99 ? -8.211 -4.879 -15.055 1 94.44 99 LEU A CA 1
ATOM 764 C C . LEU A 1 99 ? -9.289 -4.105 -14.305 1 94.44 99 LEU A C 1
ATOM 766 O O . LEU A 1 99 ? -9.133 -3.791 -13.125 1 94.44 99 LEU A O 1
ATOM 770 N N . PHE A 1 100 ? -10.461 -3.871 -14.961 1 93.38 100 PHE A N 1
ATOM 771 C CA . PHE A 1 100 ? -11.445 -2.922 -14.453 1 93.38 100 PHE A CA 1
ATOM 772 C C . PHE A 1 100 ? -12.258 -3.537 -13.32 1 93.38 100 PHE A C 1
ATOM 774 O O . PHE A 1 100 ? -12.586 -2.857 -12.344 1 93.38 100 PHE A O 1
ATOM 781 N N . SER A 1 101 ? -12.445 -4.859 -13.367 1 92.75 101 SER A N 1
ATOM 782 C CA . SER A 1 101 ? -13.344 -5.469 -12.391 1 92.75 101 SER A CA 1
ATOM 783 C C . SER A 1 101 ? -12.57 -6.047 -11.211 1 92.75 101 SER A C 1
ATOM 785 O O . SER A 1 101 ? -13.102 -6.141 -10.102 1 92.75 101 SER A O 1
ATOM 787 N N . HIS A 1 102 ? -11.289 -6.457 -11.422 1 93 102 HIS A N 1
ATOM 788 C CA . HIS A 1 102 ? -10.547 -7.148 -10.367 1 93 102 HIS A CA 1
ATOM 789 C C . HIS A 1 102 ? -9.383 -6.305 -9.867 1 93 102 HIS A C 1
ATOM 791 O O . HIS A 1 102 ? -9.391 -5.852 -8.719 1 93 102 HIS A O 1
ATOM 797 N N . THR A 1 103 ? -8.531 -5.934 -10.758 1 93.75 103 THR A N 1
ATOM 798 C CA . THR A 1 103 ? -7.301 -5.246 -10.359 1 93.75 103 THR A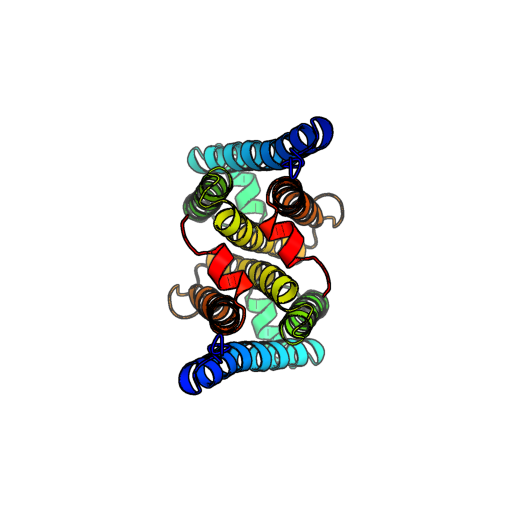 CA 1
ATOM 799 C C . THR A 1 103 ? -7.609 -3.846 -9.844 1 93.75 103 THR A C 1
ATOM 801 O O . THR A 1 103 ? -7.113 -3.447 -8.789 1 93.75 103 THR A O 1
ATOM 804 N N . LEU A 1 104 ? -8.5 -3.098 -10.477 1 96.56 104 LEU A N 1
ATOM 805 C CA . LEU A 1 104 ? -8.742 -1.704 -10.117 1 96.56 104 LEU A CA 1
ATOM 806 C C . LEU A 1 104 ? -9.75 -1.606 -8.977 1 96.56 104 LEU A C 1
ATOM 808 O O . LEU A 1 104 ? -9.953 -0.529 -8.414 1 96.56 104 LEU A O 1
ATOM 812 N N . PHE A 1 105 ? -10.391 -2.65 -8.648 1 97.12 105 PHE A N 1
ATOM 813 C CA . PHE A 1 105 ? -11.32 -2.627 -7.52 1 97.12 105 PHE A CA 1
ATOM 814 C C . PHE A 1 105 ? -10.625 -2.133 -6.258 1 97.12 105 PHE A C 1
ATOM 816 O O . PHE A 1 105 ? -11.172 -1.305 -5.527 1 97.12 105 PHE A O 1
ATOM 823 N N . SER A 1 106 ? -9.414 -2.629 -6.023 1 97.5 106 SER A N 1
ATOM 824 C CA . SER A 1 106 ? -8.656 -2.219 -4.844 1 97.5 106 SER A CA 1
ATOM 825 C C . SER A 1 106 ? -8.219 -0.761 -4.949 1 97.5 106 SER A C 1
ATOM 827 O O . SER A 1 106 ? -8.07 -0.078 -3.932 1 97.5 106 SER A O 1
ATOM 829 N N . VAL A 1 107 ? -8.016 -0.261 -6.141 1 98.12 107 VAL A N 1
ATOM 830 C CA . VAL A 1 107 ? -7.723 1.154 -6.336 1 98.12 107 VAL A CA 1
ATOM 831 C C . VAL A 1 107 ? -8.945 1.992 -5.965 1 98.12 107 VAL A C 1
ATOM 833 O O . VAL A 1 107 ? -8.82 3.021 -5.297 1 98.12 107 VAL A O 1
ATOM 836 N N . TYR A 1 108 ? -10.094 1.474 -6.402 1 98.12 108 TYR A N 1
ATOM 837 C CA . TYR A 1 108 ? -11.328 2.166 -6.043 1 98.12 108 TYR A CA 1
ATOM 838 C C . TYR A 1 108 ? -11.484 2.232 -4.527 1 98.12 108 TYR A C 1
ATOM 840 O O . TYR A 1 108 ? -11.797 3.293 -3.979 1 98.12 108 TYR A O 1
ATOM 848 N N . LEU A 1 109 ? -11.289 1.187 -3.9 1 98.38 109 LEU A N 1
ATOM 849 C CA . LEU A 1 109 ? -11.438 1.147 -2.449 1 98.38 109 LEU A CA 1
ATOM 850 C C . LEU A 1 109 ? -10.414 2.057 -1.775 1 98.38 109 LEU A C 1
ATOM 852 O O . LEU A 1 109 ? -10.711 2.689 -0.761 1 98.38 109 LEU A O 1
ATOM 856 N N . SER A 1 110 ? -9.227 2.09 -2.303 1 98.44 110 SER A N 1
ATOM 857 C CA . SER A 1 110 ? -8.203 2.98 -1.771 1 98.44 110 SER A CA 1
ATOM 858 C C . SER A 1 110 ? -8.625 4.441 -1.895 1 98.44 110 SER A C 1
ATOM 860 O O . SER A 1 110 ? -8.391 5.238 -0.984 1 98.44 110 SER A O 1
ATOM 862 N N . LEU A 1 111 ? -9.219 4.766 -3.037 1 97.75 111 LEU A N 1
ATOM 863 C CA . LEU A 1 111 ? -9.727 6.117 -3.227 1 97.75 111 LEU A CA 1
ATOM 864 C C . LEU A 1 111 ? -10.836 6.422 -2.229 1 97.75 111 LEU A C 1
ATOM 866 O O . LEU A 1 111 ? -10.961 7.559 -1.759 1 97.75 111 LEU A O 1
ATOM 870 N N . PHE A 1 112 ? -11.617 5.438 -1.962 1 98.38 112 PHE A N 1
ATOM 871 C CA . PHE A 1 112 ? -12.648 5.625 -0.952 1 98.38 112 PHE A CA 1
ATOM 872 C C . PHE A 1 112 ? -12.031 5.891 0.415 1 98.38 112 PHE A C 1
ATOM 874 O O . PHE A 1 112 ? -12.5 6.754 1.159 1 98.38 112 PHE A O 1
ATOM 881 N N . VAL A 1 113 ? -11.008 5.168 0.757 1 98.31 113 VAL A N 1
ATOM 882 C CA . VAL A 1 113 ? -10.328 5.301 2.043 1 98.31 113 VAL A CA 1
ATOM 883 C C . VAL A 1 113 ? -9.797 6.727 2.199 1 98.31 113 VAL A C 1
ATOM 885 O O . VAL A 1 113 ? -10.125 7.414 3.168 1 98.31 113 VAL A O 1
ATOM 888 N N . TRP A 1 114 ? -9.055 7.109 1.265 1 96.69 114 TRP A N 1
ATOM 889 C CA . TRP A 1 114 ? -8.398 8.414 1.36 1 96.69 114 TRP A CA 1
ATOM 890 C C . TRP A 1 114 ? -9.391 9.539 1.104 1 96.69 114 TRP A C 1
ATOM 892 O O . TRP A 1 114 ? -9.281 10.617 1.696 1 96.69 114 TRP A O 1
ATOM 902 N N . GLY A 1 115 ? -10.336 9.289 0.157 1 95.88 115 GLY A N 1
ATOM 903 C CA . GLY A 1 115 ? -11.375 10.281 -0.069 1 95.88 115 GLY A CA 1
ATOM 904 C C . GLY A 1 115 ? -12.227 10.539 1.159 1 95.88 115 GLY A C 1
ATOM 905 O O . GLY A 1 115 ? -12.57 11.688 1.454 1 95.88 115 GLY A O 1
ATOM 906 N N . GLY A 1 116 ? -12.586 9.516 1.83 1 95.06 116 GLY A N 1
ATOM 907 C CA . GLY A 1 116 ? -13.328 9.672 3.07 1 95.06 116 GLY A CA 1
ATOM 908 C C . GLY A 1 116 ? -12.57 10.469 4.117 1 95.06 116 GLY A C 1
ATOM 909 O O . GLY A 1 116 ? -13.148 11.336 4.781 1 95.06 116 GLY A O 1
ATOM 910 N N . LEU A 1 117 ? -11.383 10.211 4.242 1 92.94 117 LEU A N 1
ATOM 911 C CA . LEU A 1 117 ? -10.547 10.93 5.203 1 92.94 117 LEU A CA 1
ATOM 912 C C . LEU A 1 117 ? -10.383 12.391 4.801 1 92.94 117 LEU A C 1
ATOM 914 O O . LEU A 1 117 ? -10.422 13.281 5.648 1 92.94 117 LEU A O 1
ATOM 918 N N . TRP A 1 118 ? -10.141 12.539 3.551 1 91.81 118 TRP A N 1
ATOM 919 C CA . TRP A 1 118 ? -9.961 13.883 3.023 1 91.81 118 TRP A CA 1
ATOM 920 C C . TRP A 1 118 ? -11.18 14.758 3.318 1 91.81 118 TRP A C 1
ATOM 922 O O . TRP A 1 118 ? -11.047 15.945 3.611 1 91.81 118 TRP A O 1
ATOM 932 N N . LEU A 1 119 ? -12.32 14.258 3.312 1 91.56 119 LEU A N 1
ATOM 933 C CA . LEU A 1 119 ? -13.562 14.992 3.512 1 91.56 119 LEU A CA 1
ATOM 934 C C . LEU A 1 119 ? -13.75 15.352 4.98 1 91.56 119 LEU A C 1
ATOM 936 O O . LEU A 1 119 ? -14.406 16.344 5.305 1 91.56 119 LEU A O 1
ATOM 940 N N . ARG A 1 120 ? -13.109 14.641 5.891 1 88.19 120 ARG A N 1
ATOM 941 C CA . ARG A 1 120 ? -13.453 14.898 7.285 1 88.19 120 ARG A CA 1
ATOM 942 C C . ARG A 1 120 ? -12.25 15.398 8.07 1 88.19 120 ARG A C 1
ATOM 944 O O . ARG A 1 120 ? -12.391 15.883 9.195 1 88.19 120 ARG A O 1
ATOM 951 N N . ASP A 1 121 ? -11.195 15.172 7.555 1 82.88 121 ASP A N 1
ATOM 952 C CA . ASP A 1 121 ? -9.984 15.516 8.297 1 82.88 121 ASP A CA 1
ATOM 953 C C . ASP A 1 121 ? -9.234 16.656 7.617 1 82.88 121 ASP A C 1
ATOM 955 O O . ASP A 1 121 ? -8.703 16.484 6.516 1 82.88 121 ASP A O 1
ATOM 959 N N . ALA A 1 122 ? -9.195 17.75 8.289 1 78.62 122 ALA A N 1
ATOM 960 C CA . ALA A 1 122 ? -8.562 18.953 7.754 1 78.62 122 ALA A CA 1
ATOM 961 C C . ALA A 1 122 ? -7.066 18.734 7.535 1 78.62 122 ALA A C 1
ATOM 963 O O . ALA A 1 122 ? -6.457 19.391 6.688 1 78.62 122 ALA A O 1
ATOM 964 N N . ARG A 1 123 ? -6.512 17.859 8.312 1 78.56 123 ARG A N 1
ATOM 965 C CA . ARG A 1 123 ? -5.086 17.594 8.164 1 78.56 123 ARG A CA 1
ATOM 966 C C . ARG A 1 123 ? -4.789 16.969 6.801 1 78.56 123 ARG A C 1
ATOM 968 O O . ARG A 1 123 ? -3.758 17.281 6.191 1 78.56 123 ARG A O 1
ATOM 975 N N . ILE A 1 124 ? -5.664 16.141 6.402 1 81.62 124 ILE A N 1
ATOM 976 C CA . ILE A 1 124 ? -5.512 15.453 5.121 1 81.62 124 ILE A CA 1
ATOM 977 C C . ILE A 1 124 ? -5.688 16.453 3.98 1 81.62 124 ILE A C 1
ATOM 979 O O . ILE A 1 124 ? -4.957 16.406 2.986 1 81.62 124 ILE A O 1
ATOM 983 N N . LYS A 1 125 ? -6.531 17.312 4.164 1 78.69 125 LYS A N 1
ATOM 984 C CA . LYS A 1 125 ? -6.715 18.344 3.16 1 78.69 125 LYS A CA 1
ATOM 985 C C . LYS A 1 125 ? -5.449 19.188 2.998 1 78.69 125 LYS A C 1
ATOM 987 O O . LYS A 1 125 ? -5.074 19.547 1.88 1 78.69 125 LYS A O 1
ATOM 992 N N . ARG A 1 126 ? -4.883 19.438 4.059 1 76 126 ARG A N 1
ATOM 993 C CA . ARG A 1 126 ? -3.678 20.266 4.043 1 76 126 ARG A CA 1
ATOM 994 C C . ARG A 1 126 ? -2.504 19.5 3.434 1 76 126 ARG A C 1
ATOM 996 O O . ARG A 1 126 ? -1.623 20.109 2.814 1 76 126 ARG A O 1
ATOM 1003 N N . LEU A 1 127 ? -2.57 18.203 3.715 1 73.69 127 LEU A N 1
ATOM 1004 C CA . LEU A 1 127 ? -1.522 17.328 3.188 1 73.69 127 LEU A CA 1
ATOM 1005 C C . LEU A 1 127 ? -1.515 17.359 1.663 1 73.69 127 LEU A C 1
ATOM 1007 O O . LEU A 1 127 ? -0.449 17.344 1.043 1 73.69 127 LEU A O 1
ATOM 1011 N N . PHE A 1 128 ? -2.629 17.438 1.068 1 69.94 128 PHE A N 1
ATOM 1012 C CA . PHE A 1 128 ? -2.725 17.344 -0.384 1 69.94 128 PHE A CA 1
ATOM 1013 C C . PHE A 1 128 ? -2.869 18.734 -1.002 1 69.94 128 PHE A C 1
ATOM 1015 O O . PHE A 1 128 ? -2.902 18.875 -2.227 1 69.94 128 PHE A O 1
ATOM 1022 N N . ALA A 1 129 ? -2.986 19.719 -0.132 1 60.34 129 ALA A N 1
ATOM 1023 C CA . ALA A 1 129 ? -3.092 21.078 -0.627 1 60.34 129 ALA A CA 1
ATOM 1024 C C . ALA A 1 129 ? -1.756 21.578 -1.182 1 60.34 129 ALA A C 1
ATOM 1026 O O . ALA A 1 129 ? -0.703 21.312 -0.593 1 60.34 129 ALA A O 1
ATOM 1027 N N . ALA A 1 130 ? -1.593 21.359 -2.551 1 50.97 130 ALA A N 1
ATOM 1028 C CA . ALA A 1 130 ? -0.422 21.906 -3.236 1 50.97 130 ALA A CA 1
ATOM 1029 C C . ALA A 1 130 ? -0.026 23.266 -2.654 1 50.97 130 ALA A C 1
ATOM 1031 O O . ALA A 1 130 ? -0.887 24.094 -2.375 1 50.97 130 ALA A O 1
ATOM 1032 N N . LYS A 1 131 ? 1.246 23.297 -1.997 1 46.59 131 LYS A N 1
ATOM 1033 C CA . LYS A 1 131 ? 1.75 24.625 -1.676 1 46.59 131 LYS A CA 1
ATOM 1034 C C . LYS A 1 131 ? 1.779 25.516 -2.914 1 46.59 131 LYS A C 1
ATOM 1036 O O . LYS A 1 131 ? 1.929 25.016 -4.035 1 46.59 131 LYS A O 1
ATOM 1041 N N . MET B 1 1 ? 11.648 36.938 18.5 1 31.14 1 MET B N 1
ATOM 1042 C CA . MET B 1 1 ? 12.43 36.156 17.562 1 31.14 1 MET B CA 1
ATOM 1043 C C . MET B 1 1 ? 11.93 34.719 17.531 1 31.14 1 MET B C 1
ATOM 1045 O O . MET B 1 1 ? 12.172 33.938 18.469 1 31.14 1 MET B O 1
ATOM 1049 N N . MET B 1 2 ? 10.648 34.406 17.359 1 34 2 MET B N 1
ATOM 1050 C CA . MET B 1 2 ? 10.07 33.062 17.359 1 34 2 MET B CA 1
ATOM 1051 C C . MET B 1 2 ? 10.992 32.062 16.641 1 34 2 MET B C 1
ATOM 1053 O O . MET B 1 2 ? 11.305 32.25 15.469 1 34 2 MET B O 1
ATOM 1057 N N . ALA B 1 3 ? 12.07 31.688 17.188 1 40.66 3 ALA B N 1
ATOM 1058 C CA . ALA B 1 3 ? 13.219 30.938 16.688 1 40.66 3 ALA B CA 1
ATOM 1059 C C . ALA B 1 3 ? 12.781 29.844 15.719 1 40.66 3 ALA B C 1
ATOM 1061 O O . ALA B 1 3 ? 11.914 29.031 16.047 1 40.66 3 ALA B O 1
ATOM 1062 N N . ASP B 1 4 ? 12.461 29.984 14.43 1 49.69 4 ASP B N 1
ATOM 1063 C CA . ASP B 1 4 ? 12.219 29.094 13.305 1 49.69 4 ASP B CA 1
ATOM 1064 C C . ASP B 1 4 ? 12.977 27.781 13.477 1 49.69 4 ASP B C 1
ATOM 1066 O O . ASP B 1 4 ? 14.211 27.75 13.438 1 49.69 4 ASP B O 1
ATOM 1070 N N . LYS B 1 5 ? 12.805 27.062 14.578 1 54.22 5 LYS B N 1
ATOM 1071 C CA . LYS B 1 5 ? 13.555 25.922 15.102 1 54.22 5 LYS B CA 1
ATOM 1072 C C . LYS B 1 5 ? 13.93 24.969 13.984 1 54.22 5 LYS B C 1
ATOM 1074 O O . LYS B 1 5 ? 13.078 24.234 13.461 1 54.22 5 LYS B O 1
ATOM 1079 N N . ARG B 1 6 ? 14.875 25.344 13.086 1 69.5 6 ARG B N 1
ATOM 1080 C CA . ARG B 1 6 ? 15.531 24.672 11.977 1 69.5 6 ARG B CA 1
ATOM 1081 C C . ARG B 1 6 ? 15.906 23.25 12.344 1 69.5 6 ARG B C 1
ATOM 1083 O O . ARG B 1 6 ? 16.25 22.969 13.492 1 69.5 6 ARG B O 1
ATOM 1090 N N . MET B 1 7 ? 15.352 22.391 11.57 1 77.19 7 MET B N 1
ATOM 1091 C CA . MET B 1 7 ? 15.727 20.984 11.711 1 77.19 7 MET B CA 1
ATOM 1092 C C . MET B 1 7 ? 17.219 20.844 12 1 77.19 7 MET B C 1
ATOM 1094 O O . MET B 1 7 ? 18.047 21.516 11.375 1 77.19 7 MET B O 1
ATOM 1098 N N . SER B 1 8 ? 17.594 20.219 13.164 1 85.81 8 SER B N 1
ATOM 1099 C CA . SER B 1 8 ? 19 19.984 13.508 1 85.81 8 SER B CA 1
ATOM 1100 C C . SER B 1 8 ? 19.734 19.297 12.367 1 85.81 8 SER B C 1
ATOM 1102 O O . SER B 1 8 ? 19.125 18.656 11.516 1 85.81 8 SER B O 1
ATOM 1104 N N . LYS B 1 9 ? 21 19.531 12.32 1 87.81 9 LYS B N 1
ATOM 1105 C CA . LYS B 1 9 ? 21.844 18.922 11.297 1 87.81 9 LYS B CA 1
ATOM 1106 C C . LYS B 1 9 ? 21.734 17.406 11.312 1 87.81 9 LYS B C 1
ATOM 1108 O O . LYS B 1 9 ? 21.672 16.766 10.258 1 87.81 9 LYS B O 1
ATOM 1113 N N . GLY B 1 10 ? 21.812 16.797 12.461 1 89.44 10 GLY B N 1
ATOM 1114 C CA . GLY B 1 10 ? 21.672 15.359 12.594 1 89.44 10 GLY B CA 1
ATOM 1115 C C . GLY B 1 10 ? 20.359 14.828 12.055 1 89.44 10 GLY B C 1
ATOM 1116 O O . GLY B 1 10 ? 20.328 13.812 11.359 1 89.44 10 GLY B O 1
ATOM 1117 N N . ARG B 1 11 ? 19.391 15.484 12.391 1 89.69 11 ARG B N 1
ATOM 1118 C CA . ARG B 1 11 ? 18.062 15.102 11.922 1 89.69 11 ARG B CA 1
ATOM 1119 C C . ARG B 1 11 ? 17.969 15.219 10.398 1 89.69 11 ARG B C 1
ATOM 1121 O O . ARG B 1 11 ? 17.391 14.352 9.742 1 89.69 11 ARG B O 1
ATOM 1128 N N . ARG B 1 12 ? 18.438 16.266 9.898 1 90.12 12 ARG B N 1
ATOM 1129 C CA . ARG B 1 12 ? 18.438 16.469 8.453 1 90.12 12 ARG B CA 1
ATOM 1130 C C . ARG B 1 12 ? 19.203 15.375 7.742 1 90.12 12 ARG B C 1
ATOM 1132 O O . ARG B 1 12 ? 18.734 14.805 6.762 1 90.12 12 ARG B O 1
ATOM 1139 N N . TRP B 1 13 ? 20.375 15.086 8.25 1 92.19 13 TRP B N 1
ATOM 1140 C CA . TRP B 1 13 ? 21.219 14.047 7.656 1 92.19 13 TRP B CA 1
ATOM 1141 C C . TRP B 1 13 ? 20.531 12.688 7.738 1 92.19 13 TRP B C 1
ATOM 1143 O O . TRP B 1 13 ? 20.578 11.898 6.789 1 92.19 13 TRP B O 1
ATOM 1153 N N . THR B 1 14 ? 19.953 12.422 8.828 1 92.69 14 THR B N 1
ATOM 1154 C CA . THR B 1 14 ? 19.25 11.148 9 1 92.69 14 THR B CA 1
ATOM 1155 C C . THR B 1 14 ? 18.078 11.047 8.023 1 92.69 14 THR B C 1
ATOM 1157 O O . THR B 1 14 ? 17.859 9.992 7.43 1 92.69 14 THR B O 1
ATOM 1160 N N . SER B 1 15 ? 17.359 12.133 7.91 1 92.25 15 SER B N 1
ATOM 1161 C CA . SER B 1 15 ? 16.25 12.141 6.977 1 92.25 15 SER B CA 1
ATOM 1162 C C . SER B 1 15 ? 16.719 11.859 5.551 1 92.25 15 SER B C 1
ATOM 1164 O O . SER B 1 15 ? 16.125 11.031 4.852 1 92.25 15 SER B O 1
ATOM 1166 N N . TYR B 1 16 ? 17.781 12.461 5.176 1 93 16 TYR B N 1
ATOM 1167 C CA . TYR B 1 16 ? 18.312 12.289 3.832 1 93 16 TYR B CA 1
ATOM 1168 C C . TYR B 1 16 ? 18.844 10.883 3.629 1 93 16 TYR B C 1
ATOM 1170 O O . TYR B 1 16 ? 18.703 10.305 2.547 1 93 16 TYR B O 1
ATOM 1178 N N . LEU B 1 17 ? 19.422 10.414 4.613 1 96.44 17 LEU B N 1
ATOM 1179 C CA . LEU B 1 17 ? 19.953 9.062 4.52 1 96.44 17 LEU B CA 1
ATOM 1180 C C . LEU B 1 17 ? 18.828 8.039 4.332 1 96.44 17 LEU B C 1
ATOM 1182 O O . LEU B 1 17 ? 18.906 7.195 3.441 1 96.44 17 LEU B O 1
ATOM 1186 N N . LEU B 1 18 ? 17.844 8.125 5.168 1 97.75 18 LEU B N 1
ATOM 1187 C CA . LEU B 1 18 ? 16.719 7.191 5.086 1 97.75 18 LEU B CA 1
ATOM 1188 C C . LEU B 1 18 ? 16.047 7.285 3.725 1 97.75 18 LEU B C 1
ATOM 1190 O O . LEU B 1 18 ? 15.852 6.273 3.047 1 97.75 18 LEU B O 1
ATOM 1194 N N . SER B 1 19 ? 15.75 8.477 3.305 1 97.62 19 SER B N 1
ATOM 1195 C CA . SER B 1 19 ? 15.07 8.688 2.033 1 97.62 19 SER B CA 1
ATOM 1196 C C . SER B 1 19 ? 15.969 8.328 0.855 1 97.62 19 SER B C 1
ATOM 1198 O O . SER B 1 19 ? 15.5 7.758 -0.135 1 97.62 19 SER B O 1
ATOM 1200 N N . GLY B 1 20 ? 17.219 8.648 0.993 1 98 20 GLY B N 1
ATOM 1201 C CA . GLY B 1 20 ? 18.172 8.352 -0.068 1 98 20 GLY B CA 1
ATOM 1202 C C . GLY B 1 20 ? 18.328 6.863 -0.331 1 98 20 GLY B C 1
ATOM 1203 O O . GLY B 1 20 ? 18.406 6.434 -1.485 1 98 20 GLY B O 1
ATOM 1204 N N . ILE B 1 21 ? 18.344 6.105 0.718 1 98.38 21 ILE B N 1
ATOM 1205 C CA . ILE B 1 21 ? 18.453 4.656 0.595 1 98.38 21 ILE B CA 1
ATOM 1206 C C . ILE B 1 21 ? 17.281 4.109 -0.204 1 98.38 21 ILE B C 1
ATOM 1208 O O . ILE B 1 21 ? 17.453 3.338 -1.147 1 98.38 21 ILE B O 1
ATOM 1212 N N . VAL B 1 22 ? 16.109 4.566 0.149 1 98.69 22 VAL B N 1
ATOM 1213 C CA . VAL B 1 22 ? 14.898 4.09 -0.513 1 98.69 22 VAL B CA 1
ATOM 1214 C C . VAL B 1 22 ? 14.914 4.508 -1.981 1 98.69 22 VAL B C 1
ATOM 1216 O O . VAL B 1 22 ? 14.656 3.691 -2.869 1 98.69 22 VAL B O 1
ATOM 1219 N N . ILE B 1 23 ? 15.227 5.758 -2.242 1 98.69 23 ILE B N 1
ATOM 1220 C CA . ILE B 1 23 ? 15.195 6.309 -3.592 1 98.69 23 ILE B CA 1
ATOM 1221 C C . ILE B 1 23 ? 16.203 5.578 -4.473 1 98.69 23 ILE B C 1
ATOM 1223 O O . ILE B 1 23 ? 15.883 5.145 -5.578 1 98.69 23 ILE B O 1
ATOM 1227 N N . ILE B 1 24 ? 17.406 5.41 -3.986 1 98.56 24 ILE B N 1
ATOM 1228 C CA . ILE B 1 24 ? 18.453 4.75 -4.754 1 98.56 24 ILE B CA 1
ATOM 1229 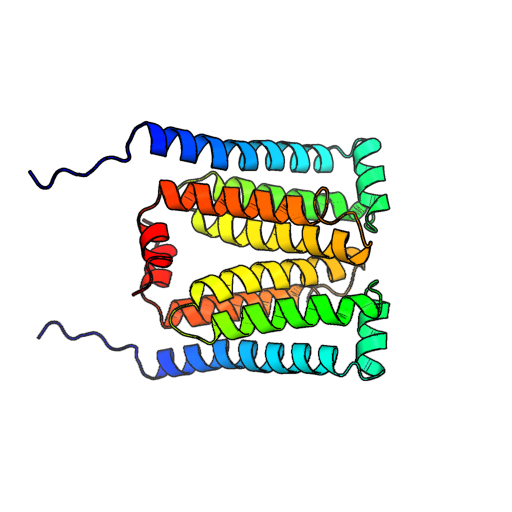C C . ILE B 1 24 ? 18.062 3.293 -5.012 1 98.56 24 ILE B C 1
ATOM 1231 O O . ILE B 1 24 ? 18.188 2.801 -6.137 1 98.56 24 ILE B O 1
ATOM 1235 N N . PHE B 1 25 ? 17.609 2.635 -3.98 1 98.56 25 PHE B N 1
ATOM 1236 C CA . PHE B 1 25 ? 17.203 1.238 -4.109 1 98.56 25 PHE B CA 1
ATOM 1237 C C . PHE B 1 25 ? 16.094 1.088 -5.145 1 98.56 25 PHE B C 1
ATOM 1239 O O . PHE B 1 25 ? 16.156 0.218 -6.016 1 98.56 25 PHE B O 1
ATOM 1246 N N . MET B 1 26 ? 15.133 1.944 -5.062 1 98.81 26 MET B N 1
ATOM 1247 C CA . MET B 1 26 ? 13.977 1.837 -5.945 1 98.81 26 MET B CA 1
ATOM 1248 C C . MET B 1 26 ? 14.344 2.199 -7.379 1 98.81 26 MET B C 1
ATOM 1250 O O . MET B 1 26 ? 13.812 1.62 -8.328 1 98.81 26 MET B O 1
ATOM 1254 N N . LEU B 1 27 ? 15.195 3.193 -7.531 1 98.62 27 LEU B N 1
ATOM 1255 C CA . LEU B 1 27 ? 15.648 3.541 -8.875 1 98.62 27 LEU B CA 1
ATOM 1256 C C . LEU B 1 27 ? 16.422 2.387 -9.508 1 98.62 27 LEU B C 1
ATOM 1258 O O . LEU B 1 27 ? 16.172 2.025 -10.656 1 98.62 27 LEU B O 1
ATOM 1262 N N . PHE B 1 28 ? 17.266 1.836 -8.719 1 98.25 28 PHE B N 1
ATOM 1263 C CA . PHE B 1 28 ? 18.047 0.707 -9.211 1 98.25 28 PHE B CA 1
ATOM 1264 C C . PHE B 1 28 ? 17.141 -0.458 -9.586 1 98.25 28 PHE B C 1
ATOM 1266 O O . PHE B 1 28 ? 17.266 -1.021 -10.68 1 98.25 28 PHE B O 1
ATOM 1273 N N . ASP B 1 29 ? 16.281 -0.822 -8.734 1 97.88 29 ASP B N 1
ATOM 1274 C CA . ASP B 1 29 ? 15.359 -1.931 -8.961 1 97.88 29 ASP B CA 1
ATOM 1275 C C . ASP B 1 29 ? 14.492 -1.678 -10.188 1 97.88 29 ASP B C 1
ATOM 1277 O O . ASP B 1 29 ? 14.336 -2.557 -11.039 1 97.88 29 ASP B O 1
ATOM 1281 N N . GLY B 1 30 ? 13.953 -0.441 -10.273 1 98.5 30 GLY B N 1
ATOM 1282 C CA . GLY B 1 30 ? 13.086 -0.091 -11.391 1 98.5 30 GLY B CA 1
ATOM 1283 C C . GLY B 1 30 ? 13.812 -0.07 -12.727 1 98.5 30 GLY B C 1
ATOM 1284 O O . GLY B 1 30 ? 13.289 -0.572 -13.727 1 98.5 30 GLY B O 1
ATOM 1285 N N . ILE B 1 31 ? 14.945 0.472 -12.758 1 98.31 31 ILE B N 1
ATOM 1286 C CA . ILE B 1 31 ? 15.734 0.554 -13.984 1 98.31 31 ILE B CA 1
ATOM 1287 C C . ILE B 1 31 ? 16.156 -0.847 -14.422 1 98.31 31 ILE B C 1
ATOM 1289 O O . ILE B 1 31 ? 16.094 -1.169 -15.617 1 98.31 31 ILE B O 1
ATOM 1293 N N . ALA B 1 32 ? 16.562 -1.651 -13.5 1 98.44 32 ALA B N 1
ATOM 1294 C CA . ALA B 1 32 ? 16.922 -3.027 -13.828 1 98.44 32 ALA B CA 1
ATOM 1295 C C . ALA B 1 32 ? 15.742 -3.766 -14.461 1 98.44 32 ALA B C 1
ATOM 1297 O O . ALA B 1 32 ? 15.914 -4.543 -15.398 1 98.44 32 ALA B O 1
ATOM 1298 N N . LYS B 1 33 ? 14.586 -3.535 -13.938 1 98.56 33 LYS B N 1
ATOM 1299 C CA . LYS B 1 33 ? 13.414 -4.211 -14.477 1 98.56 33 LYS B CA 1
ATOM 1300 C C . LYS B 1 33 ? 13.078 -3.697 -15.875 1 98.56 33 LYS B C 1
ATOM 1302 O O . LYS B 1 33 ? 12.547 -4.438 -16.703 1 98.56 33 LYS B O 1
ATOM 1307 N N . LEU B 1 34 ? 13.398 -2.441 -16.156 1 98 34 LEU B N 1
ATOM 1308 C CA . LEU B 1 34 ? 13.188 -1.895 -17.484 1 98 34 LEU B CA 1
ATOM 1309 C C . LEU B 1 34 ? 14.148 -2.529 -18.484 1 98 34 LEU B C 1
ATOM 1311 O O . LEU B 1 34 ? 13.766 -2.818 -19.625 1 98 34 LEU B O 1
ATOM 1315 N N . PHE B 1 35 ? 15.344 -2.785 -18.109 1 97.62 35 PHE B N 1
ATOM 1316 C CA . PHE B 1 35 ? 16.359 -3.342 -18.984 1 97.62 35 PHE B CA 1
ATOM 1317 C C . PHE B 1 35 ? 16.234 -4.859 -19.062 1 97.62 35 PHE B C 1
ATOM 1319 O O . PHE B 1 35 ? 16.734 -5.48 -20 1 97.62 35 PHE B O 1
ATOM 1326 N N . LYS B 1 36 ? 15.734 -5.48 -18.094 1 98.06 36 LYS B N 1
ATOM 1327 C CA . LYS B 1 36 ? 15.352 -6.891 -18.047 1 98.06 36 LYS B CA 1
ATOM 1328 C C . LYS B 1 36 ? 16.562 -7.793 -18.219 1 98.06 36 LYS B C 1
ATOM 1330 O O . LYS B 1 36 ? 16.547 -8.719 -19.031 1 98.06 36 LYS B O 1
ATOM 1335 N N . PRO B 1 37 ? 17.688 -7.527 -17.547 1 97.94 37 PRO B N 1
ATOM 1336 C CA . PRO B 1 37 ? 18.734 -8.555 -17.594 1 97.94 37 PRO B CA 1
ATOM 1337 C C . PRO B 1 37 ? 18.234 -9.922 -17.125 1 97.94 37 PRO B C 1
ATOM 1339 O O . PRO B 1 37 ? 17.25 -10.008 -16.391 1 97.94 37 PRO B O 1
ATOM 1342 N N . GLU B 1 38 ? 18.828 -10.992 -17.547 1 98 38 GLU B N 1
ATOM 1343 C CA . GLU B 1 38 ? 18.375 -12.367 -17.312 1 98 38 GLU B CA 1
ATOM 1344 C C . GLU B 1 38 ? 18.156 -12.625 -15.828 1 98 38 GLU B C 1
ATOM 1346 O O . GLU B 1 38 ? 17.172 -13.266 -15.445 1 98 38 GLU B O 1
ATOM 1351 N N . SER B 1 39 ? 19.078 -12.148 -15.055 1 98.12 39 SER B N 1
ATOM 1352 C CA . SER B 1 39 ? 18.969 -12.383 -13.617 1 98.12 39 SER B CA 1
ATOM 1353 C C . SER B 1 39 ? 17.703 -11.766 -13.047 1 98.12 39 SER B C 1
ATOM 1355 O O . SER B 1 39 ? 17.047 -12.367 -12.188 1 98.12 39 SER B O 1
ATOM 1357 N N . VAL B 1 40 ? 17.281 -10.641 -13.438 1 98.12 40 VAL B N 1
ATOM 1358 C CA . VAL B 1 40 ? 16.094 -9.945 -12.969 1 98.12 40 VAL B CA 1
ATOM 1359 C C . VAL B 1 40 ? 14.844 -10.648 -13.477 1 98.12 40 VAL B C 1
ATOM 1361 O O . VAL B 1 40 ? 13.875 -10.828 -12.742 1 98.12 40 VAL B O 1
ATOM 1364 N N . VAL B 1 41 ? 14.883 -10.984 -14.727 1 98.38 41 VAL B N 1
ATOM 1365 C CA . VAL B 1 41 ? 13.758 -11.719 -15.305 1 98.38 41 VAL B CA 1
ATOM 1366 C C . VAL B 1 41 ? 13.555 -13.023 -14.539 1 98.38 41 VAL B C 1
ATOM 1368 O O . VAL B 1 41 ? 12.438 -13.336 -14.125 1 98.38 41 VAL B O 1
ATOM 1371 N N . GLU B 1 42 ? 14.641 -13.75 -14.32 1 98.25 42 GLU B N 1
ATOM 1372 C CA . GLU B 1 42 ? 14.555 -15.016 -13.609 1 98.25 42 GLU B CA 1
ATOM 1373 C C . GLU B 1 42 ? 14.031 -14.828 -12.188 1 98.25 42 GLU B C 1
ATOM 1375 O O . GLU B 1 42 ? 13.219 -15.617 -11.711 1 98.25 42 GLU B O 1
ATOM 1380 N N . SER B 1 43 ? 14.539 -13.812 -11.508 1 97.19 43 SER B N 1
ATOM 1381 C CA . SER B 1 43 ? 14.078 -13.531 -10.156 1 97.19 43 SER B CA 1
ATOM 1382 C C . SER B 1 43 ? 12.594 -13.188 -10.141 1 97.19 43 SER B C 1
ATOM 1384 O O . SER B 1 43 ? 11.852 -13.664 -9.281 1 97.19 43 SER B O 1
ATOM 1386 N N . THR B 1 44 ? 12.148 -12.422 -11.078 1 97.94 44 THR B N 1
ATOM 1387 C CA . THR B 1 44 ? 10.742 -12.023 -11.172 1 97.94 44 THR B CA 1
ATOM 1388 C C . THR B 1 44 ? 9.859 -13.234 -11.469 1 97.94 44 THR B C 1
ATOM 1390 O O . THR B 1 44 ? 8.805 -13.406 -10.852 1 97.94 44 THR B O 1
ATOM 1393 N N . VAL B 1 45 ? 10.289 -14.086 -12.344 1 98.06 45 VAL B N 1
ATOM 1394 C CA . VAL B 1 45 ? 9.539 -15.281 -12.711 1 98.06 45 VAL B CA 1
ATOM 1395 C C . VAL B 1 45 ? 9.484 -16.25 -11.523 1 98.06 45 VAL B C 1
ATOM 1397 O O . VAL B 1 45 ? 8.461 -16.891 -11.289 1 98.06 45 VAL B O 1
ATOM 1400 N N . SER B 1 46 ? 10.539 -16.281 -10.766 1 98 46 SER B N 1
ATOM 1401 C CA . SER B 1 46 ? 10.578 -17.141 -9.594 1 98 46 SER B CA 1
ATOM 1402 C C . SER B 1 46 ? 9.586 -16.688 -8.531 1 98 46 SER B C 1
ATOM 1404 O O . SER B 1 46 ? 9.18 -17.469 -7.668 1 98 46 SER B O 1
ATOM 1406 N N . LEU B 1 47 ? 9.195 -15.438 -8.641 1 97.88 47 LEU B N 1
ATOM 1407 C CA . LEU B 1 47 ? 8.227 -14.891 -7.703 1 97.88 47 LEU B CA 1
ATOM 1408 C C . LEU B 1 47 ? 6.805 -15.133 -8.188 1 97.88 47 LEU B C 1
ATOM 1410 O O . LEU B 1 47 ? 5.844 -14.758 -7.508 1 97.88 47 LEU B O 1
ATOM 1414 N N 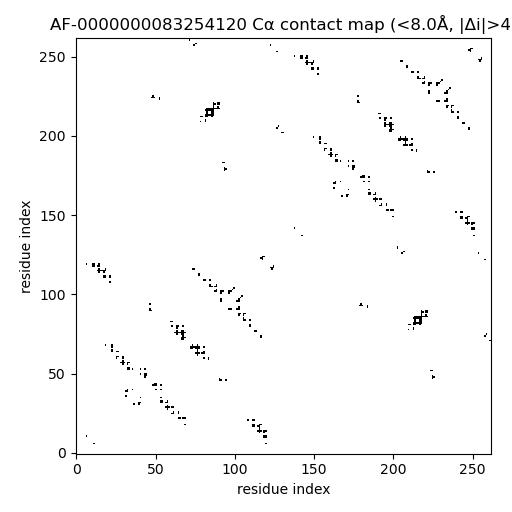. GLY B 1 48 ? 6.707 -15.703 -9.289 1 97.81 48 GLY B N 1
ATOM 1415 C CA . GLY B 1 48 ? 5.395 -16.078 -9.781 1 97.81 48 GLY B CA 1
ATOM 1416 C C . GLY B 1 48 ? 4.848 -15.133 -10.828 1 97.81 48 GLY B C 1
ATOM 1417 O O . GLY B 1 48 ? 3.752 -15.344 -11.352 1 97.81 48 GLY B O 1
ATOM 1418 N N . PHE B 1 49 ? 5.605 -14.156 -11.141 1 98.62 49 PHE B N 1
ATOM 1419 C CA . PHE B 1 49 ? 5.223 -13.234 -12.195 1 98.62 49 PHE B CA 1
ATOM 1420 C C . PHE B 1 49 ? 5.762 -13.695 -13.547 1 98.62 49 PHE B C 1
ATOM 1422 O O . PHE B 1 49 ? 6.559 -14.633 -13.609 1 98.62 49 PHE B O 1
ATOM 1429 N N . GLU B 1 50 ? 5.199 -13.078 -14.547 1 98.44 50 GLU B N 1
ATOM 1430 C CA . GLU B 1 50 ? 5.711 -13.312 -15.891 1 98.44 50 GLU B CA 1
ATOM 1431 C C . GLU B 1 50 ? 6.562 -12.141 -16.375 1 98.44 50 GLU B C 1
ATOM 1433 O O . GLU B 1 50 ? 6.516 -11.055 -15.789 1 98.44 50 GLU B O 1
ATOM 1438 N N . GLU B 1 51 ? 7.285 -12.398 -17.375 1 98.12 51 GLU B N 1
ATOM 1439 C CA . GLU B 1 51 ? 8.219 -11.391 -17.875 1 98.12 51 GLU B CA 1
ATOM 1440 C C . GLU B 1 51 ? 7.484 -10.109 -18.266 1 98.12 51 GLU B C 1
ATOM 1442 O O . GLU B 1 51 ? 7.992 -9.008 -18.062 1 98.12 51 GLU B O 1
ATOM 1447 N N . HIS B 1 52 ? 6.34 -10.273 -18.812 1 97.75 52 HIS B N 1
ATOM 1448 C CA . HIS B 1 52 ? 5.633 -9.094 -19.312 1 97.75 52 HIS B CA 1
ATOM 1449 C C . HIS B 1 52 ? 5.121 -8.234 -18.172 1 97.75 52 HIS B C 1
ATOM 1451 O O . HIS B 1 52 ? 4.699 -7.094 -18.391 1 97.75 52 HIS B O 1
ATOM 1457 N N . HIS B 1 53 ? 5.164 -8.719 -16.969 1 98.62 53 HIS B N 1
ATOM 1458 C CA . HIS B 1 53 ? 4.758 -7.93 -15.805 1 98.62 53 HIS B CA 1
ATOM 1459 C C . HIS B 1 53 ? 5.855 -6.953 -15.391 1 98.62 53 HIS B C 1
ATOM 1461 O O . HIS B 1 53 ? 5.602 -6.008 -14.648 1 98.62 53 HIS B O 1
ATOM 1467 N N . LEU B 1 54 ? 7.074 -7.164 -15.836 1 98.69 54 LEU B N 1
ATOM 1468 C CA . LEU B 1 54 ? 8.219 -6.367 -15.398 1 98.69 54 LEU B CA 1
ATOM 1469 C C . LEU B 1 54 ? 8 -4.891 -15.711 1 98.69 54 LEU B C 1
ATOM 1471 O O . LEU B 1 54 ? 8.312 -4.027 -14.883 1 98.69 54 LEU B O 1
ATOM 1475 N N . LEU B 1 55 ? 7.441 -4.648 -16.844 1 98.19 55 LEU B N 1
ATOM 1476 C CA . LEU B 1 55 ? 7.27 -3.258 -17.234 1 98.19 55 LEU B CA 1
ATOM 1477 C C . LEU B 1 55 ? 6.289 -2.545 -16.297 1 98.19 55 LEU B C 1
ATOM 1479 O O . LEU B 1 55 ? 6.566 -1.436 -15.844 1 98.19 55 LEU B O 1
ATOM 1483 N N . VAL B 1 56 ? 5.156 -3.148 -16.062 1 98.12 56 VAL B N 1
ATOM 1484 C CA . VAL B 1 56 ? 4.148 -2.521 -15.219 1 98.12 56 VAL B CA 1
ATOM 1485 C C . VAL B 1 56 ? 4.695 -2.348 -13.805 1 98.12 56 VAL B C 1
ATOM 1487 O O . VAL B 1 56 ? 4.477 -1.314 -13.172 1 98.12 56 VAL B O 1
ATOM 1490 N N . ILE B 1 57 ? 5.41 -3.342 -13.281 1 98.62 57 ILE B N 1
ATOM 1491 C CA . ILE B 1 57 ? 6.004 -3.287 -11.953 1 98.62 57 ILE B CA 1
ATOM 1492 C C . ILE B 1 57 ? 7.035 -2.16 -11.891 1 98.62 57 ILE B C 1
ATOM 1494 O O . ILE B 1 57 ? 7.047 -1.37 -10.945 1 98.62 57 ILE B O 1
ATOM 1498 N N . ALA B 1 58 ? 7.879 -2.105 -12.93 1 98.81 58 ALA B N 1
ATOM 1499 C CA . ALA B 1 58 ? 8.922 -1.085 -12.992 1 98.81 58 ALA B CA 1
ATOM 1500 C C . ALA B 1 58 ? 8.312 0.315 -13.047 1 98.81 58 ALA B C 1
ATOM 1502 O O . ALA B 1 58 ? 8.758 1.218 -12.336 1 98.81 58 ALA B O 1
ATOM 1503 N N . ILE B 1 59 ? 7.324 0.539 -13.82 1 98.62 59 ILE B N 1
ATOM 1504 C CA . ILE B 1 59 ? 6.699 1.847 -13.984 1 98.62 59 ILE B CA 1
ATOM 1505 C C . ILE B 1 59 ? 6.051 2.279 -12.672 1 98.62 59 ILE B C 1
ATOM 1507 O O . ILE B 1 59 ? 6.25 3.41 -12.219 1 98.62 59 ILE B O 1
ATOM 1511 N N . LEU B 1 60 ? 5.305 1.424 -12.078 1 98.62 60 LEU B N 1
ATOM 1512 C CA . LEU B 1 60 ? 4.633 1.747 -10.82 1 98.62 60 LEU B CA 1
ATOM 1513 C C . LEU B 1 60 ? 5.645 2.111 -9.742 1 98.62 60 LEU B C 1
ATOM 1515 O O . LEU B 1 60 ? 5.461 3.096 -9.023 1 98.62 60 LEU B O 1
ATOM 1519 N N . GLY B 1 61 ? 6.691 1.318 -9.664 1 98.75 61 GLY B N 1
ATOM 1520 C CA . GLY B 1 61 ? 7.73 1.589 -8.68 1 98.75 61 GLY B CA 1
ATOM 1521 C C . GLY B 1 61 ? 8.461 2.895 -8.93 1 98.75 61 GLY B C 1
ATOM 1522 O O . GLY B 1 61 ? 8.688 3.672 -8 1 98.75 61 GLY B O 1
ATOM 1523 N N . LEU B 1 62 ? 8.812 3.145 -10.156 1 98.81 62 LEU B N 1
ATOM 1524 C CA . LEU B 1 62 ? 9.586 4.328 -10.5 1 98.81 62 LEU B CA 1
ATOM 1525 C C . LEU B 1 62 ? 8.742 5.594 -10.352 1 98.81 62 LEU B C 1
ATOM 1527 O O . LEU B 1 62 ? 9.242 6.617 -9.875 1 98.81 62 LEU B O 1
ATOM 1531 N N . VAL B 1 63 ? 7.512 5.523 -10.758 1 98.75 63 VAL B N 1
ATOM 1532 C CA . VAL B 1 63 ? 6.629 6.676 -10.609 1 98.75 63 VAL B CA 1
ATOM 1533 C C . VAL B 1 63 ? 6.469 7.016 -9.125 1 98.75 63 VAL B C 1
ATOM 1535 O O . VAL B 1 63 ? 6.609 8.172 -8.727 1 98.75 63 VAL B O 1
ATOM 1538 N N . ALA B 1 64 ? 6.188 6.043 -8.281 1 98.81 64 ALA B N 1
ATOM 1539 C CA . ALA B 1 64 ? 6.051 6.262 -6.848 1 98.81 64 ALA B CA 1
ATOM 1540 C C . ALA B 1 64 ? 7.332 6.836 -6.254 1 98.81 64 ALA B C 1
ATOM 1542 O O . ALA B 1 64 ? 7.285 7.738 -5.414 1 98.81 64 ALA B O 1
ATOM 1543 N N . THR B 1 65 ? 8.438 6.309 -6.734 1 98.88 65 THR B N 1
ATOM 1544 C CA . THR B 1 65 ? 9.742 6.738 -6.238 1 98.88 65 THR B CA 1
ATOM 1545 C C . THR B 1 65 ? 10.008 8.195 -6.617 1 98.88 65 THR B C 1
ATOM 1547 O O . THR B 1 65 ? 10.484 8.977 -5.789 1 98.88 65 THR B O 1
ATOM 1550 N N . LEU B 1 66 ? 9.695 8.57 -7.812 1 98.69 66 LEU B N 1
ATOM 1551 C CA . LEU B 1 66 ? 9.914 9.93 -8.273 1 98.69 66 LEU B CA 1
ATOM 1552 C C . LEU B 1 66 ? 9.016 10.914 -7.527 1 98.69 66 LEU B C 1
ATOM 1554 O O . LEU B 1 66 ? 9.445 12.008 -7.16 1 98.69 66 LEU B O 1
ATOM 1558 N N . LEU B 1 67 ? 7.789 10.547 -7.324 1 98.12 67 LEU B N 1
ATOM 1559 C CA . LEU B 1 67 ? 6.895 11.391 -6.535 1 98.12 67 LEU B CA 1
ATOM 1560 C C . LEU B 1 67 ? 7.43 11.57 -5.113 1 98.12 67 LEU B C 1
ATOM 1562 O O . LEU B 1 67 ? 7.348 12.664 -4.551 1 98.12 67 LEU B O 1
ATOM 1566 N N . TYR B 1 68 ? 7.973 10.492 -4.566 1 98.19 68 TYR B N 1
ATOM 1567 C CA . TYR B 1 68 ? 8.523 10.539 -3.217 1 98.19 68 TYR B CA 1
ATOM 1568 C C . TYR B 1 68 ? 9.75 11.445 -3.162 1 98.19 68 TYR B C 1
ATOM 1570 O O . TYR B 1 68 ? 9.977 12.133 -2.16 1 98.19 68 TYR B O 1
ATOM 1578 N N . ALA B 1 69 ? 10.484 11.445 -4.227 1 97.69 69 ALA B N 1
ATOM 1579 C CA . ALA B 1 69 ? 11.734 12.203 -4.281 1 97.69 69 ALA B CA 1
ATOM 1580 C C . ALA B 1 69 ? 11.461 13.695 -4.414 1 97.69 69 ALA B C 1
ATOM 1582 O O . ALA B 1 69 ? 12.289 14.523 -4.027 1 97.69 69 ALA B O 1
ATOM 1583 N N . PHE B 1 70 ? 10.344 14.023 -5.004 1 95.56 70 PHE B N 1
ATOM 1584 C CA . PHE B 1 70 ? 9.992 15.43 -5.176 1 95.56 70 PHE B CA 1
ATOM 1585 C C . PHE B 1 70 ? 9.242 15.953 -3.955 1 95.56 70 PHE B C 1
ATOM 1587 O O . PHE B 1 70 ? 8.172 15.438 -3.611 1 95.56 70 PHE B O 1
ATOM 1594 N N . PRO B 1 71 ? 9.789 17.078 -3.322 1 90.81 71 PRO B N 1
ATOM 1595 C CA . PRO B 1 71 ? 9.281 17.547 -2.031 1 90.81 71 PRO B CA 1
ATOM 1596 C C . PRO B 1 71 ? 7.797 17.891 -2.074 1 90.81 71 PRO B C 1
ATOM 1598 O O . PRO B 1 71 ? 7.07 17.641 -1.11 1 90.81 71 PRO B O 1
ATOM 1601 N N . ARG B 1 72 ? 7.336 18.375 -3.182 1 90.5 72 ARG B N 1
ATOM 1602 C CA . ARG B 1 72 ? 5.949 18.812 -3.256 1 90.5 72 ARG B CA 1
ATOM 1603 C C . ARG B 1 72 ? 4.992 17.625 -3.312 1 90.5 72 ARG B C 1
ATOM 1605 O O . ARG B 1 72 ? 3.826 17.75 -2.93 1 90.5 72 ARG B O 1
ATOM 1612 N N . THR B 1 73 ? 5.477 16.453 -3.768 1 94.5 73 THR B N 1
ATOM 1613 C CA . THR B 1 73 ? 4.605 15.297 -3.949 1 94.5 73 THR B CA 1
ATOM 1614 C C . THR B 1 73 ? 5.055 14.133 -3.061 1 94.5 73 THR B C 1
ATOM 1616 O O . THR B 1 73 ? 4.594 13.008 -3.227 1 94.5 73 THR B O 1
ATOM 1619 N N . ALA B 1 74 ? 5.883 14.406 -2.137 1 95 74 ALA B N 1
ATOM 1620 C CA . ALA B 1 74 ? 6.562 13.367 -1.374 1 95 74 ALA B CA 1
ATOM 1621 C C . ALA B 1 74 ? 5.562 12.523 -0.582 1 95 74 ALA B C 1
ATOM 1623 O O . ALA B 1 74 ? 5.719 11.305 -0.471 1 95 74 ALA B O 1
ATOM 1624 N N . ILE B 1 75 ? 4.574 13.172 -0.04 1 93.88 75 ILE B N 1
ATOM 1625 C CA . ILE B 1 75 ? 3.596 12.445 0.761 1 93.88 75 ILE B CA 1
ATOM 1626 C C . ILE B 1 75 ? 2.811 11.484 -0.13 1 93.88 75 ILE B C 1
ATOM 1628 O O . ILE B 1 75 ? 2.59 10.328 0.236 1 93.88 75 ILE B O 1
ATOM 1632 N N . LEU B 1 76 ? 2.439 11.93 -1.271 1 94.94 76 LEU B N 1
ATOM 1633 C CA . LEU B 1 76 ? 1.772 11.062 -2.232 1 94.94 76 LEU B CA 1
ATOM 1634 C C . LEU B 1 76 ? 2.678 9.906 -2.635 1 94.94 76 LEU B C 1
ATOM 1636 O O . LEU B 1 76 ? 2.229 8.758 -2.719 1 94.94 76 LEU B O 1
ATOM 1640 N N . GLY B 1 77 ? 3.926 10.227 -2.912 1 97.75 77 GLY B N 1
ATOM 1641 C CA . GLY B 1 77 ? 4.898 9.188 -3.211 1 97.75 77 GLY B CA 1
ATOM 1642 C C . GLY B 1 77 ? 5.02 8.148 -2.109 1 97.75 77 GLY B C 1
ATOM 1643 O O . GLY B 1 77 ? 5.105 6.953 -2.387 1 97.75 77 GLY B O 1
ATOM 1644 N N . ALA B 1 78 ? 4.965 8.602 -0.871 1 97.69 78 ALA B N 1
ATOM 1645 C CA . ALA B 1 78 ? 5.062 7.703 0.276 1 97.69 78 ALA B CA 1
ATOM 1646 C C . ALA B 1 78 ? 3.859 6.77 0.345 1 97.69 78 ALA B C 1
ATOM 1648 O O . ALA B 1 78 ? 4.004 5.578 0.62 1 97.69 78 ALA B O 1
ATOM 1649 N N . ILE B 1 79 ? 2.74 7.25 0.069 1 97.44 79 ILE B N 1
ATOM 1650 C CA . ILE B 1 79 ? 1.512 6.465 0.069 1 97.44 79 ILE B CA 1
ATOM 1651 C C . ILE B 1 79 ? 1.571 5.414 -1.037 1 97.44 79 ILE B C 1
ATOM 1653 O O . ILE B 1 79 ? 1.288 4.238 -0.801 1 97.44 79 ILE B O 1
ATOM 1657 N N . LEU B 1 80 ? 1.992 5.844 -2.197 1 98.56 80 LEU B N 1
ATOM 1658 C CA . LEU B 1 80 ? 2.07 4.922 -3.326 1 98.56 80 LEU B CA 1
ATOM 1659 C C . LEU B 1 80 ? 3.145 3.863 -3.09 1 98.56 80 LEU B C 1
ATOM 1661 O O . LEU B 1 80 ? 2.957 2.695 -3.439 1 98.56 80 LEU B O 1
ATOM 1665 N N . LEU B 1 81 ? 4.258 4.285 -2.521 1 98.88 81 LEU B N 1
ATOM 1666 C CA . LEU B 1 81 ? 5.301 3.318 -2.195 1 98.88 81 LEU B CA 1
ATOM 1667 C C . LEU B 1 81 ? 4.812 2.314 -1.157 1 98.88 81 LEU B C 1
ATOM 1669 O O . LEU B 1 81 ? 5.195 1.145 -1.188 1 98.88 81 LEU B O 1
ATOM 1673 N N . THR B 1 82 ? 4 2.76 -0.236 1 98.69 82 THR B N 1
ATOM 1674 C CA . THR B 1 82 ? 3.393 1.835 0.714 1 98.69 82 THR B CA 1
ATOM 1675 C C . THR B 1 82 ? 2.572 0.773 -0.013 1 98.69 82 THR B C 1
ATOM 1677 O O . THR B 1 82 ? 2.684 -0.417 0.286 1 98.69 82 THR B O 1
ATOM 1680 N N . GLY B 1 83 ? 1.78 1.222 -0.938 1 98.75 83 GLY B N 1
ATOM 1681 C CA . GLY B 1 83 ? 1.047 0.278 -1.767 1 98.75 83 GLY B CA 1
ATOM 1682 C C . GLY B 1 83 ? 1.949 -0.675 -2.527 1 98.75 83 GLY B C 1
ATOM 1683 O O . GLY B 1 83 ? 1.698 -1.881 -2.564 1 98.75 83 GLY B O 1
ATOM 1684 N N . TYR B 1 84 ? 3.002 -0.109 -3.133 1 98.88 84 TYR B N 1
ATOM 1685 C CA . TYR B 1 84 ? 3.957 -0.914 -3.887 1 98.88 84 TYR B CA 1
ATOM 1686 C C . TYR B 1 84 ? 4.574 -1.992 -3.006 1 98.88 84 TYR B C 1
ATOM 1688 O O . TYR B 1 84 ? 4.637 -3.162 -3.395 1 98.88 84 TYR B O 1
ATOM 1696 N N . TYR B 1 85 ? 4.977 -1.6 -1.846 1 98.81 85 TYR B N 1
ATOM 1697 C CA . TYR B 1 85 ? 5.637 -2.527 -0.933 1 98.81 85 TYR B CA 1
ATOM 1698 C C . TYR B 1 85 ? 4.648 -3.547 -0.384 1 98.81 85 TYR B C 1
ATOM 1700 O O . TYR B 1 85 ? 5.023 -4.676 -0.06 1 98.81 85 TYR B O 1
ATOM 1708 N N . GLY B 1 86 ? 3.365 -3.182 -0.328 1 98.56 86 GLY B N 1
ATOM 1709 C CA . GLY B 1 86 ? 2.348 -4.168 -0.002 1 98.56 86 GLY B CA 1
ATOM 1710 C C . GLY B 1 86 ? 2.289 -5.316 -0.992 1 98.56 86 GLY B C 1
ATOM 1711 O O . GLY B 1 86 ? 2.064 -6.465 -0.606 1 98.56 86 GLY B O 1
ATOM 1712 N N . GLY B 1 87 ? 2.42 -4.961 -2.23 1 98.62 87 GLY B N 1
ATOM 1713 C CA . GLY B 1 87 ? 2.488 -5.984 -3.26 1 98.62 87 GLY B CA 1
ATOM 1714 C C . GLY B 1 87 ? 3.676 -6.918 -3.098 1 98.62 87 GLY B C 1
ATOM 1715 O O . GLY B 1 87 ? 3.545 -8.133 -3.26 1 98.62 87 GLY B O 1
ATOM 1716 N N . VAL B 1 88 ? 4.824 -6.312 -2.789 1 98.5 88 VAL B N 1
ATOM 1717 C CA . VAL B 1 88 ? 6.035 -7.098 -2.576 1 98.5 88 VAL B CA 1
ATOM 1718 C C . VAL B 1 88 ? 5.84 -8.039 -1.392 1 98.5 88 VAL B C 1
ATOM 1720 O O . VAL B 1 88 ? 6.176 -9.227 -1.47 1 98.5 88 VAL B O 1
ATOM 1723 N N . ILE B 1 89 ? 5.266 -7.543 -0.321 1 98.56 89 ILE B N 1
ATOM 1724 C CA . ILE B 1 89 ? 5.027 -8.336 0.881 1 98.56 89 ILE B CA 1
ATOM 1725 C C . ILE B 1 89 ? 4.09 -9.5 0.557 1 98.56 89 ILE B C 1
ATOM 1727 O O . ILE B 1 89 ? 4.352 -10.641 0.939 1 98.56 89 ILE B O 1
ATOM 1731 N N . ALA B 1 90 ? 3.014 -9.234 -0.149 1 98.5 90 ALA B N 1
ATOM 1732 C CA . ALA B 1 90 ? 2.051 -10.273 -0.513 1 98.5 90 ALA B CA 1
ATOM 1733 C C . ALA B 1 90 ? 2.715 -11.367 -1.345 1 98.5 90 ALA B C 1
ATOM 1735 O O . ALA B 1 90 ? 2.396 -12.547 -1.192 1 98.5 90 ALA B O 1
ATOM 1736 N N . THR B 1 91 ? 3.582 -10.977 -2.219 1 98.56 91 THR B N 1
ATOM 1737 C CA . THR B 1 91 ? 4.297 -11.922 -3.068 1 98.56 91 THR B CA 1
ATOM 1738 C C . THR B 1 91 ? 5.133 -12.883 -2.225 1 98.56 91 THR B C 1
ATOM 1740 O O . THR B 1 91 ? 5.086 -14.094 -2.43 1 98.56 91 THR B O 1
ATOM 1743 N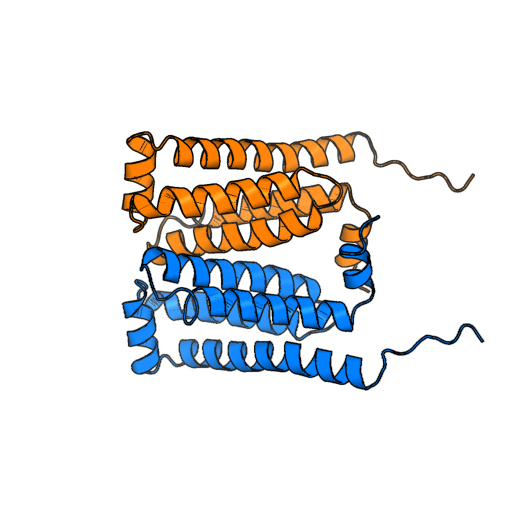 N . HIS B 1 92 ? 5.824 -12.359 -1.229 1 98.5 92 HIS B N 1
ATOM 1744 C CA . HIS B 1 92 ? 6.676 -13.203 -0.393 1 98.5 92 HIS B CA 1
ATOM 1745 C C . HIS B 1 92 ? 5.844 -14.039 0.574 1 98.5 92 HIS B C 1
ATOM 1747 O O . HIS B 1 92 ? 6.211 -15.172 0.895 1 98.5 92 HIS B O 1
ATOM 1753 N N . VAL B 1 93 ? 4.758 -13.469 1.056 1 98.25 93 VAL B N 1
ATOM 1754 C CA . VAL B 1 93 ? 3.861 -14.234 1.919 1 98.25 93 VAL B CA 1
ATOM 1755 C C . VAL B 1 93 ? 3.293 -15.422 1.151 1 98.25 93 VAL B C 1
ATOM 1757 O O . VAL B 1 93 ? 3.264 -16.547 1.666 1 98.25 93 VAL B O 1
ATOM 1760 N N . ARG B 1 94 ? 2.879 -15.141 -0.046 1 98.38 94 ARG B N 1
ATOM 1761 C CA . ARG B 1 94 ? 2.293 -16.188 -0.884 1 98.38 94 ARG B CA 1
ATOM 1762 C C . ARG B 1 94 ? 3.256 -17.344 -1.059 1 98.38 94 ARG B C 1
ATOM 1764 O O . ARG B 1 94 ? 2.83 -18.5 -1.126 1 98.38 94 ARG B O 1
ATOM 1771 N N . LEU B 1 95 ? 4.531 -17.078 -1.115 1 98.12 95 LEU B N 1
ATOM 1772 C CA . LEU B 1 95 ? 5.547 -18.078 -1.422 1 98.12 95 LEU B CA 1
ATOM 1773 C C . LEU B 1 95 ? 6.176 -18.625 -0.144 1 98.12 95 LEU B C 1
ATOM 1775 O O . LEU B 1 95 ? 7.07 -19.469 -0.2 1 98.12 95 LEU B O 1
ATOM 1779 N N . ASP B 1 96 ? 5.738 -18.125 1.024 1 98.06 96 ASP B N 1
ATOM 1780 C CA . ASP B 1 96 ? 6.293 -18.531 2.316 1 98.06 96 ASP B CA 1
ATOM 1781 C C . ASP B 1 96 ? 7.805 -18.328 2.348 1 98.06 96 ASP B C 1
ATOM 1783 O O . ASP B 1 96 ? 8.539 -19.172 2.869 1 98.06 96 ASP B O 1
ATOM 1787 N N . ASN B 1 97 ? 8.203 -17.203 1.762 1 97.5 97 ASN B N 1
ATOM 1788 C CA . ASN B 1 97 ? 9.625 -16.875 1.817 1 97.5 97 ASN B CA 1
ATOM 1789 C C . ASN B 1 97 ? 10.055 -16.484 3.23 1 97.5 97 ASN B C 1
ATOM 1791 O O . ASN B 1 97 ? 9.211 -16.188 4.082 1 97.5 97 ASN B O 1
ATOM 1795 N N . PRO B 1 98 ? 11.398 -16.531 3.492 1 96.44 98 PRO B N 1
ATOM 1796 C CA . PRO B 1 98 ? 11.859 -16.188 4.84 1 96.44 98 PRO B CA 1
ATOM 1797 C C . PRO B 1 98 ? 11.344 -14.836 5.309 1 96.44 98 PRO B C 1
ATOM 1799 O O . PRO B 1 98 ? 11.43 -13.844 4.57 1 96.44 98 PRO B O 1
ATOM 1802 N N . LEU B 1 99 ? 10.859 -14.805 6.473 1 94.62 99 LEU B N 1
ATOM 1803 C CA . LEU B 1 99 ? 10.141 -13.648 7 1 94.62 99 LEU B CA 1
ATOM 1804 C C . LEU B 1 99 ? 11.078 -12.461 7.164 1 94.62 99 LEU B C 1
ATOM 1806 O O . LEU B 1 99 ? 10.82 -11.383 6.621 1 94.62 99 LEU B O 1
ATOM 1810 N N . PHE B 1 100 ? 12.25 -12.648 7.844 1 93.56 100 PHE B N 1
ATOM 1811 C CA . PHE B 1 100 ? 13.086 -11.531 8.289 1 93.56 100 PHE B CA 1
ATOM 1812 C C . PHE B 1 100 ? 13.898 -10.969 7.125 1 93.56 100 PHE B C 1
ATOM 1814 O O . PHE B 1 100 ? 14.078 -9.75 7.023 1 93.56 100 PHE B O 1
ATOM 1821 N N . SER B 1 101 ? 14.242 -11.82 6.164 1 93 101 SER B N 1
ATOM 1822 C CA . SER B 1 101 ? 15.148 -11.367 5.117 1 93 101 SER B CA 1
ATOM 1823 C C . SER B 1 101 ? 14.383 -10.938 3.871 1 93 101 SER B C 1
ATOM 1825 O O . SER B 1 101 ? 14.852 -10.086 3.111 1 93 101 SER B O 1
ATOM 1827 N N . HIS B 1 102 ? 13.18 -11.523 3.623 1 93.12 102 HIS B N 1
ATOM 1828 C CA . HIS B 1 102 ? 12.477 -11.258 2.371 1 93.12 102 HIS B CA 1
ATOM 1829 C C . HIS B 1 102 ? 11.188 -10.484 2.617 1 93.12 102 HIS B C 1
ATOM 1831 O O . HIS B 1 102 ? 11.062 -9.328 2.207 1 93.12 102 HIS B O 1
ATOM 1837 N N . THR B 1 103 ? 10.344 -11.016 3.426 1 93.94 103 THR B N 1
ATOM 1838 C CA . THR B 1 103 ? 9.023 -10.43 3.621 1 93.94 103 THR B CA 1
ATOM 1839 C C . THR B 1 103 ? 9.125 -9.102 4.359 1 93.94 103 THR B C 1
ATOM 1841 O O . THR B 1 103 ? 8.523 -8.109 3.949 1 93.94 103 THR B O 1
ATOM 1844 N N . LEU B 1 104 ? 9.953 -8.992 5.395 1 96.81 104 LEU B N 1
ATOM 1845 C CA . LEU B 1 104 ? 10.008 -7.797 6.227 1 96.81 104 LEU B CA 1
ATOM 1846 C C . LEU B 1 104 ? 10.93 -6.75 5.613 1 96.81 104 LEU B C 1
ATOM 1848 O O . LEU B 1 104 ? 10.969 -5.605 6.074 1 96.81 104 LEU B O 1
ATOM 1852 N N . PHE B 1 105 ? 11.672 -7.094 4.656 1 97.12 105 PHE B N 1
ATOM 1853 C CA . PHE B 1 105 ? 12.523 -6.117 3.988 1 97.12 105 PHE B CA 1
ATOM 1854 C C . PHE B 1 105 ? 11.703 -4.93 3.496 1 97.12 105 PHE B C 1
ATOM 1856 O O . PHE B 1 105 ? 12.102 -3.777 3.678 1 97.12 105 PHE B O 1
ATOM 1863 N N . SER B 1 106 ? 10.539 -5.219 2.893 1 97.5 106 SER B N 1
ATOM 1864 C CA . SER B 1 106 ? 9.672 -4.16 2.391 1 97.5 106 SER B CA 1
ATOM 1865 C C . SER B 1 106 ? 9.062 -3.355 3.533 1 97.5 106 SER B C 1
ATOM 1867 O O . SER B 1 106 ? 8.781 -2.168 3.379 1 97.5 106 SER B O 1
ATOM 1869 N N . VAL B 1 107 ? 8.883 -3.961 4.68 1 98.12 107 VAL B N 1
ATOM 1870 C CA . VAL B 1 107 ? 8.43 -3.232 5.859 1 98.12 107 VAL B CA 1
ATOM 1871 C C . VAL B 1 107 ? 9.508 -2.262 6.316 1 98.12 107 VAL B C 1
ATOM 1873 O O . VAL B 1 107 ? 9.219 -1.11 6.652 1 98.12 107 VAL B O 1
ATOM 1876 N N . TYR B 1 108 ? 10.734 -2.785 6.277 1 98.12 108 TYR B N 1
ATOM 1877 C CA . TYR B 1 108 ? 11.844 -1.912 6.637 1 98.12 108 TYR B CA 1
ATOM 1878 C C . TYR B 1 108 ? 11.914 -0.706 5.707 1 98.12 108 TYR B C 1
ATOM 1880 O O . TYR B 1 108 ? 12.047 0.431 6.164 1 98.12 108 TYR B O 1
ATOM 1888 N N . LEU B 1 109 ? 11.812 -0.933 4.496 1 98.38 109 LEU B N 1
ATOM 1889 C CA . LEU B 1 109 ? 11.883 0.155 3.525 1 98.38 109 LEU B CA 1
ATOM 1890 C C . LEU B 1 109 ? 10.719 1.122 3.713 1 98.38 109 LEU B C 1
ATOM 1892 O O . LEU B 1 109 ? 10.883 2.334 3.547 1 98.38 109 LEU B O 1
ATOM 1896 N N . SER B 1 110 ? 9.562 0.599 4.016 1 98.44 110 SER B N 1
ATOM 1897 C CA . SER B 1 110 ? 8.406 1.448 4.281 1 98.44 110 SER B CA 1
ATOM 1898 C C . SER B 1 110 ? 8.648 2.346 5.492 1 98.44 110 SER B C 1
ATOM 1900 O O . SER B 1 110 ? 8.266 3.518 5.488 1 98.44 110 SER B O 1
ATOM 1902 N N . LEU B 1 111 ? 9.266 1.768 6.516 1 97.75 111 LEU B N 1
ATOM 1903 C CA . LEU B 1 111 ? 9.609 2.559 7.691 1 97.75 111 LEU B CA 1
ATOM 1904 C C . LEU B 1 111 ? 10.617 3.646 7.336 1 97.75 111 LEU B C 1
ATOM 1906 O O . LEU B 1 111 ? 10.57 4.746 7.891 1 97.75 111 LEU B O 1
ATOM 1910 N N . PHE B 1 112 ? 11.5 3.307 6.465 1 98.38 112 PHE B N 1
ATOM 1911 C CA . PHE B 1 112 ? 12.445 4.316 6.008 1 98.38 112 PHE B CA 1
ATOM 1912 C C . PHE B 1 112 ? 11.727 5.441 5.277 1 98.38 112 PHE B C 1
ATOM 1914 O O . PHE B 1 112 ? 12.039 6.617 5.469 1 98.38 112 PHE B O 1
ATOM 1921 N N . VAL B 1 113 ? 10.773 5.117 4.449 1 98.25 113 VAL B N 1
ATOM 1922 C CA . VAL B 1 113 ? 10.016 6.09 3.67 1 98.25 113 VAL B CA 1
ATOM 1923 C C . VAL B 1 113 ? 9.305 7.059 4.609 1 98.25 113 VAL B C 1
ATOM 1925 O O . VAL B 1 113 ? 9.484 8.273 4.512 1 98.25 113 VAL B O 1
ATOM 1928 N N . TRP B 1 114 ? 8.578 6.512 5.477 1 96.69 114 TRP B N 1
ATOM 1929 C CA . TRP B 1 114 ? 7.762 7.34 6.359 1 96.69 114 TRP B CA 1
ATOM 1930 C C . TRP B 1 114 ? 8.625 8 7.434 1 96.69 114 TRP B C 1
ATOM 1932 O O . TRP B 1 114 ? 8.352 9.125 7.848 1 96.69 114 TRP B O 1
ATOM 1942 N N . GLY B 1 115 ? 9.633 7.238 7.914 1 95.81 115 GLY B N 1
ATOM 1943 C CA . GLY B 1 115 ? 10.562 7.832 8.867 1 95.81 115 GLY B CA 1
ATOM 1944 C C . GLY B 1 115 ? 11.305 9.031 8.312 1 95.81 115 GLY B C 1
ATOM 1945 O O . GLY B 1 115 ? 11.477 10.039 9 1 95.81 115 GLY B O 1
ATOM 1946 N N . GLY B 1 116 ? 11.742 8.914 7.117 1 95.06 116 GLY B N 1
ATOM 1947 C CA . GLY B 1 116 ? 12.391 10.047 6.469 1 95.06 116 GLY B CA 1
ATOM 1948 C C . GLY B 1 116 ? 11.484 11.258 6.344 1 95.06 116 GLY B C 1
ATOM 1949 O O . GLY B 1 116 ? 11.914 12.391 6.594 1 95.06 116 GLY B O 1
ATOM 1950 N N . LEU B 1 117 ? 10.336 11.031 6 1 92.94 117 LEU B N 1
ATOM 1951 C CA . LEU B 1 117 ? 9.367 12.117 5.859 1 92.94 117 LEU B CA 1
ATOM 1952 C C . LEU B 1 117 ? 9.047 12.734 7.215 1 92.94 117 LEU B C 1
ATOM 1954 O O . LEU B 1 117 ? 8.922 13.953 7.328 1 92.94 117 LEU B O 1
ATOM 1958 N N . TRP B 1 118 ? 8.852 11.859 8.125 1 91.75 118 TRP B N 1
ATOM 1959 C CA . TRP B 1 118 ? 8.531 12.312 9.469 1 91.75 118 TRP B CA 1
ATOM 1960 C C . TRP B 1 118 ? 9.609 13.242 10.008 1 91.75 118 TRP B C 1
ATOM 1962 O O . TRP B 1 118 ? 9.312 14.219 10.703 1 91.75 118 TRP B O 1
ATOM 1972 N N . LEU B 1 119 ? 10.805 13.062 9.711 1 91.5 119 LEU B N 1
ATOM 1973 C CA . LEU B 1 119 ? 11.938 13.844 10.21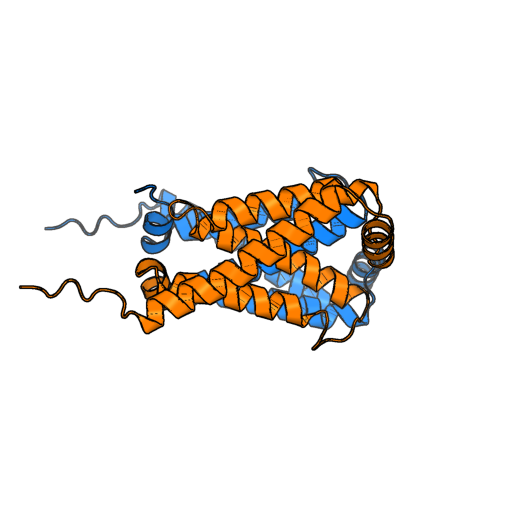1 1 91.5 119 LEU B CA 1
ATOM 1974 C C . LEU B 1 119 ? 11.992 15.203 9.531 1 91.5 119 LEU B C 1
ATOM 1976 O O . LEU B 1 119 ? 12.5 16.172 10.117 1 91.5 119 LEU B O 1
ATOM 1980 N N . ARG B 1 120 ? 11.398 15.352 8.375 1 88.19 120 ARG B N 1
ATOM 1981 C CA . ARG B 1 120 ? 11.633 16.609 7.676 1 88.19 120 ARG B CA 1
ATOM 1982 C C . ARG B 1 120 ? 10.328 17.375 7.473 1 88.19 120 ARG B C 1
ATOM 1984 O O . ARG B 1 120 ? 10.344 18.562 7.117 1 88.19 120 ARG B O 1
ATOM 1991 N N . ASP B 1 121 ? 9.352 16.719 7.578 1 82.81 121 ASP B N 1
ATOM 1992 C CA . ASP B 1 121 ? 8.062 17.359 7.289 1 82.81 121 ASP B CA 1
ATOM 1993 C C . ASP B 1 121 ? 7.215 17.484 8.555 1 82.81 121 ASP B C 1
ATOM 1995 O O . ASP B 1 121 ? 6.77 16.469 9.109 1 82.81 121 ASP B O 1
ATOM 1999 N N . ALA B 1 122 ? 7.008 18.688 8.938 1 78.5 122 ALA B N 1
ATOM 2000 C CA . ALA B 1 122 ? 6.262 18.984 10.164 1 78.5 122 ALA B CA 1
ATOM 2001 C C . ALA B 1 122 ? 4.82 18.5 10.055 1 78.5 122 ALA B C 1
ATOM 2003 O O . ALA B 1 122 ? 4.18 18.203 11.062 1 78.5 122 ALA B O 1
ATOM 2004 N N . ARG B 1 123 ? 4.34 18.453 8.852 1 78.62 123 ARG B N 1
ATOM 2005 C CA . ARG B 1 123 ? 2.969 17.984 8.656 1 78.62 123 ARG B CA 1
ATOM 2006 C C . ARG B 1 123 ? 2.82 16.531 9.062 1 78.62 123 ARG B C 1
ATOM 2008 O O . ARG B 1 123 ? 1.795 16.141 9.625 1 78.62 123 ARG B O 1
ATOM 2015 N N . ILE B 1 124 ? 3.809 15.789 8.734 1 81.62 124 ILE B N 1
ATOM 2016 C CA . ILE B 1 124 ? 3.811 14.367 9.047 1 81.62 124 ILE B CA 1
ATOM 2017 C C . ILE B 1 124 ? 3.916 14.164 10.562 1 81.62 124 ILE B C 1
ATOM 2019 O O . ILE B 1 124 ? 3.25 13.297 11.125 1 81.62 124 ILE B O 1
ATOM 2023 N N . LYS B 1 125 ? 4.645 14.961 11.125 1 78.44 125 LYS B N 1
ATOM 2024 C CA . LYS B 1 125 ? 4.746 14.898 12.578 1 78.44 125 LYS B CA 1
ATOM 2025 C C . LYS B 1 125 ? 3.396 15.156 13.234 1 78.44 125 LYS B C 1
ATOM 2027 O O . LYS B 1 125 ? 3.037 14.5 14.219 1 78.44 125 LYS B O 1
ATOM 2032 N N . ARG B 1 126 ? 2.736 16.047 12.703 1 76 126 ARG B N 1
ATOM 2033 C CA . ARG B 1 126 ? 1.438 16.406 13.258 1 76 126 ARG B CA 1
ATOM 2034 C C . ARG B 1 126 ? 0.405 15.32 13 1 76 126 ARG B C 1
ATOM 2036 O O . ARG B 1 126 ? -0.513 15.125 13.805 1 76 126 ARG B O 1
ATOM 2043 N N . LEU B 1 127 ? 0.623 14.695 11.852 1 73.69 127 LEU B N 1
ATOM 2044 C CA . LEU B 1 127 ? -0.277 13.609 11.477 1 73.69 127 LEU B CA 1
ATOM 2045 C C . LEU B 1 127 ? -0.208 12.469 12.484 1 73.69 127 LEU B C 1
ATOM 2047 O O . LEU B 1 127 ? -1.23 11.867 12.812 1 73.69 127 LEU B O 1
ATOM 2051 N N . PHE B 1 128 ? 0.927 12.203 13 1 70.06 128 PHE B N 1
ATOM 2052 C CA . PHE B 1 128 ? 1.106 11.062 13.891 1 70.06 128 PHE B CA 1
ATOM 2053 C C . PHE B 1 128 ? 1.107 11.5 15.344 1 70.06 128 PHE B C 1
ATOM 2055 O O . PHE B 1 128 ? 1.184 10.672 16.25 1 70.06 128 PHE B O 1
ATOM 2062 N N . ALA B 1 129 ? 1.05 12.805 15.539 1 60.25 129 ALA B N 1
ATOM 2063 C CA . ALA B 1 129 ? 1.007 13.328 16.906 1 60.25 129 ALA B CA 1
ATOM 2064 C C . ALA B 1 129 ? -0.352 13.07 17.547 1 60.25 129 ALA B C 1
ATOM 2066 O O . ALA B 1 129 ? -1.392 13.234 16.906 1 60.25 129 ALA B O 1
ATOM 2067 N N . ALA B 1 130 ? -0.425 11.867 18.281 1 51 130 ALA B N 1
ATOM 2068 C CA . ALA B 1 130 ? -1.62 11.562 19.062 1 51 130 ALA B CA 1
ATOM 2069 C C . ALA B 1 130 ? -2.211 12.828 19.688 1 51 130 ALA B C 1
ATOM 2071 O O . ALA B 1 130 ? -1.476 13.68 20.188 1 51 130 ALA B O 1
ATOM 2072 N N . LYS B 1 131 ? -3.494 13.195 19.172 1 46.5 131 LYS B N 1
ATOM 2073 C CA . LYS B 1 131 ? -4.18 14.227 19.938 1 46.5 131 LYS B CA 1
ATOM 2074 C C . LYS B 1 131 ? -4.273 13.844 21.422 1 46.5 131 LYS B C 1
ATOM 2076 O O . LYS B 1 131 ? -4.305 12.664 21.766 1 46.5 131 LYS B O 1
#

Organism: NCBI:txid582686

Radius of gyration: 19.46 Å; Cα contacts (8 Å, |Δi|>4): 316; chains: 2; bounding box: 46×60×39 Å

Solvent-accessible surface area (backbone atoms only — not comparable to full-atom values): 13393 Å² total; per-residue (Å²): 127,84,70,76,79,65,77,51,70,68,47,50,51,49,22,48,50,34,38,46,51,48,44,52,50,41,48,51,56,20,51,45,36,67,69,47,49,67,70,53,41,51,54,44,39,72,63,62,32,52,73,81,49,33,51,60,54,18,49,56,48,36,53,21,42,51,31,37,70,35,81,90,38,20,68,60,9,45,51,44,40,32,14,53,33,20,20,54,30,40,46,28,57,50,66,67,47,58,53,77,78,53,30,41,42,41,53,52,49,44,50,27,47,52,49,16,43,40,61,71,32,69,66,48,41,56,68,68,47,75,128,126,85,70,77,78,63,77,50,68,68,48,49,52,49,20,49,48,34,38,44,53,49,45,53,51,40,47,52,54,21,52,44,36,66,70,46,49,67,69,53,42,51,53,44,39,73,62,61,32,52,72,82,47,32,53,60,54,19,50,54,47,37,52,22,40,50,30,37,70,35,82,91,37,21,69,60,9,44,51,44,40,32,15,53,34,19,19,54,30,41,47,26,56,50,67,67,46,57,53,77,76,52,31,40,43,42,52,51,49,44,48,27,46,53,49,17,43,41,60,71,32,70,65,48,42,56,69,68,46,75,127

Foldseek 3Di:
DPPPVPQDPVLLVLLCVLLVVLLVVLLVLLVCLVVVDVVNQVVQVVLVDHNVCSNVLSVLSNVLSVLCVDPVRNVVSLVSLLVSLVVQLVSCVVVVHDCPPGNCVSVSSSCSSLVSCCSPPVVSVVVPPDD/DPPPVPQDPVLLVLLCVLLVVLLVVLLVLLVCLVVPDVVNQVVQVVLVDHNVCSNVLSVLSNVLSVLCVDPVRNVVSLVSLLVSLVVQLVSCVVVVHDCPPGNCVSVSSSCSSLVSCCSPPVVSVVVPPDD